Protein AF-A0A7V2N207-F1 (afdb_monomer)

pLDDT: mean 77.5, std 17.95, range [40.34, 98.75]

Secondary structure (DSSP, 8-state):
----SSSSSSSSHHHHHHHHHHHHHHHHHHHHHHHHHHHHHHHHHHHHHHHHHHHHHHHHHHHHHHHHHHHHHH-THHHHHTTS---TTSPPHHHHHHHHHHHHHHHHHH-S-HHHHHHHHHHHHHHHHHHHHS-SSPPPHHHHHHHHHHHHHHHHHHHHHHTT-TTHHHHHHHHHHHHHHHHHHTT-HHHHHHHHHHHHH-GGGTTSSHHHHHHHHHHHHHHTTS---PPPPPPPPP-PPP-TT-------------GGG-PPPPP----PPPPPPPPPP------------------------------------

Foldseek 3Di:
DDPPPDPPDPPDPVVVVVVCVVVCCVVCVVVVVVVVVVVVVVVVVVVVVVVVVVVVVVVVVVLVVVLVCLLVVLPVCVVVVVVPPPDPPDDFNLNSLVVSLVVLCVCLVPPPDLLSSLVSLLVSLVSLQVSCVRDPDHDDLVSLLVSLVVSLVSLVVSLVSLPPPPCNLVSNLSSLLSNLVSCVSVVVLVSSLVSLVVSLPPPVCPPPCSNVVSVVVNVVSVVVVDDDDDPDDPDDPDPPDPDPPDPDPPPPPDPPPPPVPPPDDPDPDPPDDDPDDDDDDDDDDDDDDDDDDDDDDDDDDDDDDDDDDDDDDDDDD

Nearest PDB structures (foldseek):
  7w5m-assembly1_A  TM=7.085E-01  e=4.821E-02  Arabidopsis thaliana
  3fwv-assembly2_B  TM=4.857E-01  e=1.233E-02  Homo sapiens
  3sz7-assembly1_A  T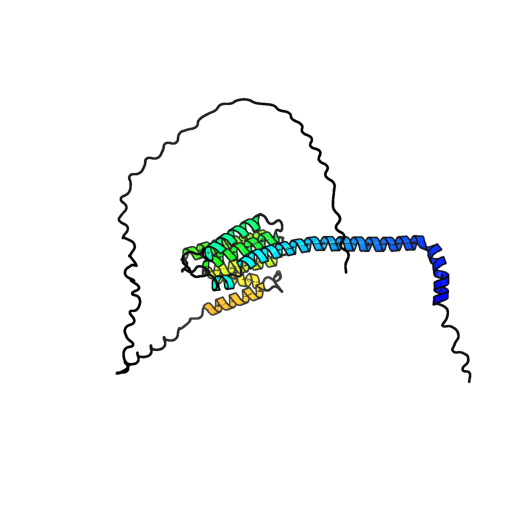M=3.959E-01  e=2.149E-02  Aspergillus fumigatus Af293
  7ue2-assembly1_A  TM=4.998E-01  e=1.259E-01  synthetic construct

Radius of gyration: 39.15 Å; Cα contacts (8 Å, |Δi|>4): 187; chains: 1; bounding box: 102×103×110 Å

Structure (mmCIF, N/CA/C/O backbone):
data_AF-A0A7V2N207-F1
#
_entry.id   AF-A0A7V2N207-F1
#
loop_
_atom_site.group_PDB
_atom_site.id
_atom_site.type_symbol
_atom_site.label_atom_id
_atom_site.label_alt_id
_atom_site.label_comp_id
_atom_site.label_asym_id
_atom_site.label_entity_id
_atom_site.label_seq_id
_atom_site.pdbx_PDB_ins_code
_atom_site.Cartn_x
_atom_site.Cartn_y
_atom_site.Cartn_z
_atom_site.occupancy
_atom_site.B_iso_or_equiv
_atom_site.auth_seq_id
_atom_site.auth_comp_id
_atom_site.auth_asym_id
_atom_site.auth_atom_id
_atom_site.pdbx_PDB_model_num
ATOM 1 N N . MET A 1 1 ? 69.248 -54.952 -20.345 1.00 47.97 1 MET A N 1
ATOM 2 C CA . MET A 1 1 ? 67.831 -54.534 -20.406 1.00 47.97 1 MET A CA 1
ATOM 3 C C . MET A 1 1 ? 67.818 -53.021 -20.388 1.00 47.97 1 MET A C 1
ATOM 5 O O . MET A 1 1 ? 68.035 -52.417 -19.341 1.00 47.97 1 MET A O 1
ATOM 9 N N . ASP A 1 2 ? 67.714 -52.468 -21.590 1.00 48.94 2 ASP A N 1
ATOM 10 C CA . ASP A 1 2 ? 68.079 -51.104 -21.964 1.00 48.94 2 ASP A CA 1
ATOM 11 C C . ASP A 1 2 ? 67.246 -50.020 -21.276 1.00 48.94 2 ASP A C 1
ATOM 13 O O . ASP A 1 2 ? 66.016 -50.068 -21.234 1.00 48.94 2 ASP A O 1
ATOM 17 N N . ARG A 1 3 ? 67.952 -49.012 -20.754 1.00 54.22 3 ARG A N 1
ATOM 18 C CA . ARG A 1 3 ? 67.409 -47.769 -20.180 1.00 54.22 3 ARG A CA 1
ATOM 19 C C . ARG A 1 3 ? 67.603 -46.562 -21.110 1.00 54.22 3 ARG A C 1
ATOM 21 O O . ARG A 1 3 ? 67.409 -45.433 -20.681 1.00 54.22 3 ARG A O 1
ATOM 28 N N . GLU A 1 4 ? 67.951 -46.789 -22.375 1.00 55.03 4 GLU A N 1
ATOM 29 C CA . GLU A 1 4 ? 68.399 -45.731 -23.297 1.00 55.03 4 GLU A CA 1
ATOM 30 C C . GLU A 1 4 ? 67.319 -45.200 -24.260 1.00 55.03 4 GLU A C 1
ATOM 32 O O . GLU A 1 4 ? 67.614 -44.349 -25.081 1.00 55.03 4 GLU A O 1
ATOM 37 N N . HIS A 1 5 ? 66.052 -45.625 -24.152 1.00 54.12 5 HIS A N 1
ATOM 38 C CA . HIS A 1 5 ? 64.993 -45.265 -25.124 1.00 54.12 5 HIS A CA 1
ATOM 39 C C . HIS A 1 5 ? 63.835 -44.406 -24.557 1.00 54.12 5 HIS A C 1
ATOM 41 O O . HIS A 1 5 ? 62.719 -44.466 -25.067 1.00 54.12 5 HIS A O 1
ATOM 47 N N . ARG A 1 6 ? 64.027 -43.627 -23.478 1.00 58.12 6 ARG A N 1
ATOM 48 C CA . ARG A 1 6 ? 62.925 -42.855 -22.835 1.00 58.12 6 ARG A CA 1
ATOM 49 C C . ARG A 1 6 ? 63.022 -41.326 -22.909 1.00 58.12 6 ARG A C 1
ATOM 51 O O . ARG A 1 6 ? 62.217 -40.657 -22.264 1.00 58.12 6 ARG A O 1
ATOM 58 N N . HIS A 1 7 ? 63.952 -40.764 -23.682 1.00 53.84 7 HIS A N 1
ATOM 59 C CA . HIS A 1 7 ? 64.154 -39.307 -23.724 1.00 53.84 7 HIS A CA 1
ATOM 60 C C . HIS A 1 7 ? 63.984 -38.642 -25.090 1.00 53.84 7 HIS A C 1
ATOM 62 O O . HIS A 1 7 ? 64.132 -37.427 -25.177 1.00 53.84 7 HIS A O 1
ATOM 68 N N . GLU A 1 8 ? 63.580 -39.373 -26.126 1.00 58.06 8 GLU A N 1
ATOM 69 C CA . GLU A 1 8 ? 63.262 -38.756 -27.411 1.00 58.06 8 GLU A CA 1
ATOM 70 C C . GLU A 1 8 ? 61.745 -38.549 -27.557 1.00 58.06 8 GLU A C 1
ATOM 72 O O . GLU A 1 8 ? 60.947 -39.451 -27.305 1.00 58.06 8 GLU A O 1
ATOM 77 N N . LEU A 1 9 ? 61.378 -37.343 -28.009 1.00 58.91 9 LEU A N 1
ATOM 78 C CA . LEU A 1 9 ? 60.094 -36.978 -28.631 1.00 58.91 9 LEU A CA 1
ATOM 79 C C . LEU A 1 9 ? 58.936 -36.485 -27.732 1.00 58.91 9 LEU A C 1
ATOM 81 O O . LEU A 1 9 ? 57.773 -36.770 -27.999 1.00 58.91 9 LEU A O 1
ATOM 85 N N . LYS A 1 10 ? 59.207 -35.641 -26.725 1.00 54.47 10 LYS A N 1
ATOM 86 C CA . LYS A 1 10 ? 58.211 -34.631 -26.266 1.00 54.47 10 LYS A CA 1
ATOM 87 C C . LYS A 1 10 ? 58.629 -33.180 -26.484 1.00 54.47 10 LYS A C 1
ATOM 89 O O . LYS A 1 10 ? 57.848 -32.263 -26.252 1.00 54.47 10 LYS A O 1
ATOM 94 N N . THR A 1 11 ? 59.835 -32.959 -26.982 1.00 57.09 11 THR A N 1
ATOM 95 C CA . THR A 1 11 ? 60.245 -31.684 -27.555 1.00 57.09 11 THR A CA 1
ATOM 96 C C . THR A 1 11 ? 60.040 -31.788 -29.057 1.00 57.09 11 THR A C 1
ATOM 98 O O . THR A 1 11 ? 60.873 -32.384 -29.728 1.00 57.09 11 THR A O 1
ATOM 101 N N . ASN A 1 12 ? 58.902 -31.307 -29.562 1.00 63.62 12 ASN A N 1
ATOM 102 C CA . ASN A 1 12 ? 58.909 -30.135 -30.446 1.00 63.62 12 ASN A CA 1
ATOM 103 C C . ASN A 1 12 ? 57.532 -29.773 -31.036 1.00 63.62 12 ASN A C 1
ATOM 105 O O . ASN A 1 12 ? 57.485 -28.888 -31.868 1.00 63.62 12 ASN A O 1
ATOM 109 N N . GLU A 1 13 ? 56.400 -30.372 -30.645 1.00 74.19 13 GLU A N 1
ATOM 110 C CA . GLU A 1 13 ? 55.128 -29.974 -31.290 1.00 74.19 13 GLU A CA 1
ATOM 111 C C . GLU A 1 13 ? 54.732 -28.517 -30.999 1.00 74.19 13 GLU A C 1
ATOM 113 O O . GLU A 1 13 ? 54.172 -27.850 -31.859 1.00 74.19 13 GLU A O 1
ATOM 118 N N . LEU A 1 14 ? 55.086 -27.972 -29.828 1.00 77.38 14 LEU A N 1
ATOM 119 C CA . LEU A 1 14 ? 54.821 -26.563 -29.520 1.00 77.38 14 LEU A CA 1
ATOM 120 C C . LEU A 1 14 ? 55.754 -25.611 -30.282 1.00 77.38 14 LEU A C 1
ATOM 122 O O . LEU A 1 14 ? 55.301 -24.563 -30.728 1.00 77.38 14 LEU A O 1
ATOM 126 N N . ALA A 1 15 ? 57.044 -25.935 -30.418 1.00 79.50 15 ALA A N 1
ATOM 127 C CA . ALA A 1 15 ? 57.975 -25.052 -31.121 1.00 79.50 15 ALA A CA 1
ATOM 128 C C . ALA A 1 15 ? 57.868 -25.202 -32.647 1.00 79.50 15 ALA A C 1
ATOM 130 O O . ALA A 1 15 ? 58.031 -24.205 -33.345 1.00 79.50 15 ALA A O 1
ATOM 131 N N . ASP A 1 16 ? 57.468 -26.373 -33.150 1.00 80.19 16 ASP A N 1
ATOM 132 C CA . ASP A 1 16 ? 57.040 -26.552 -34.538 1.00 80.19 16 ASP A CA 1
ATOM 133 C C . ASP A 1 16 ? 55.727 -25.797 -34.805 1.00 80.19 16 ASP A C 1
ATOM 135 O O . ASP A 1 16 ? 55.614 -25.076 -35.793 1.00 80.19 16 ASP A O 1
ATOM 139 N N . TRP A 1 17 ? 54.770 -25.818 -33.868 1.00 82.69 17 TRP A N 1
ATOM 140 C CA . TRP A 1 17 ? 53.571 -24.980 -33.965 1.00 82.69 17 TRP A CA 1
ATOM 141 C C . TRP A 1 17 ? 53.916 -23.482 -33.979 1.00 82.69 17 TRP A C 1
ATOM 143 O O . TRP A 1 17 ? 53.473 -22.771 -34.876 1.00 82.69 17 TRP A O 1
ATOM 153 N N . ILE A 1 18 ? 54.765 -23.000 -33.062 1.00 84.44 18 ILE A N 1
ATOM 154 C CA . ILE A 1 18 ? 55.199 -21.589 -33.011 1.00 84.44 18 ILE A CA 1
ATOM 155 C C . ILE A 1 18 ? 55.946 -21.177 -34.289 1.00 84.44 18 ILE A C 1
ATOM 157 O O . ILE A 1 18 ? 55.768 -20.049 -34.748 1.00 84.44 18 ILE A O 1
ATOM 161 N N . ALA A 1 19 ? 56.743 -22.071 -34.884 1.00 87.00 19 ALA A N 1
ATOM 162 C CA . ALA A 1 19 ? 57.454 -21.794 -36.132 1.00 87.00 19 ALA A CA 1
ATOM 163 C C . ALA A 1 19 ? 56.502 -21.586 -37.325 1.00 87.00 19 ALA A C 1
ATOM 165 O O . ALA A 1 19 ? 56.798 -20.770 -38.195 1.00 87.00 19 ALA A O 1
ATOM 166 N N . HIS A 1 20 ? 55.339 -22.248 -37.331 1.00 85.31 20 HIS A N 1
ATOM 167 C CA . HIS A 1 20 ? 54.333 -22.138 -38.397 1.00 85.31 20 HIS A CA 1
ATOM 168 C C . HIS A 1 20 ? 53.248 -21.071 -38.139 1.00 85.31 20 HIS A C 1
ATOM 170 O O . HIS A 1 20 ? 52.510 -20.703 -39.055 1.00 85.31 20 HIS A O 1
ATOM 176 N N . VAL A 1 21 ? 53.152 -20.522 -36.921 1.00 83.88 21 VAL A N 1
ATOM 177 C CA . VAL A 1 21 ? 52.243 -19.407 -36.583 1.00 83.88 21 VAL A CA 1
ATOM 178 C C . VAL A 1 21 ? 52.400 -18.180 -37.503 1.00 83.88 21 VAL A C 1
ATOM 180 O O . VAL A 1 21 ? 51.370 -17.660 -37.941 1.00 83.88 21 VAL A O 1
ATOM 183 N N . PRO A 1 22 ? 53.611 -17.678 -37.832 1.00 85.31 22 PRO A N 1
ATOM 184 C CA . PRO A 1 22 ? 53.744 -16.512 -38.707 1.00 85.31 22 PRO A CA 1
ATOM 185 C C . PRO A 1 22 ? 53.260 -16.773 -40.140 1.00 85.31 22 PRO A C 1
ATOM 187 O O . PRO A 1 22 ? 52.598 -15.902 -40.706 1.00 85.31 22 PRO A O 1
ATOM 190 N N . ASP A 1 23 ? 53.499 -17.961 -40.699 1.00 86.44 23 ASP A N 1
ATOM 191 C CA . ASP A 1 23 ? 52.993 -18.328 -42.032 1.00 86.44 23 ASP A CA 1
ATOM 192 C C . ASP A 1 23 ? 51.467 -18.468 -42.031 1.00 86.44 23 ASP A C 1
ATOM 194 O O . ASP A 1 23 ? 50.781 -17.955 -42.921 1.00 86.44 23 ASP A O 1
ATOM 198 N N . PHE A 1 24 ? 50.905 -19.056 -40.971 1.00 80.44 24 PHE A N 1
ATOM 199 C CA . PHE A 1 24 ? 49.458 -19.131 -40.780 1.00 80.44 24 PHE A CA 1
ATOM 200 C C . PHE A 1 24 ? 48.816 -17.735 -40.671 1.00 80.44 24 PHE A C 1
ATOM 202 O O . PHE A 1 24 ? 47.772 -17.472 -41.276 1.00 80.44 24 PHE A O 1
ATOM 209 N N . LEU A 1 25 ? 49.457 -16.807 -39.952 1.00 81.56 25 LEU A N 1
ATOM 210 C CA . LEU A 1 25 ? 49.024 -15.410 -39.847 1.00 81.56 25 LEU A CA 1
ATOM 211 C C . LEU A 1 25 ? 49.152 -14.652 -41.174 1.00 81.56 25 LEU A C 1
ATOM 213 O O . LEU A 1 25 ? 48.311 -13.802 -41.454 1.00 81.56 25 LEU A O 1
ATOM 217 N N . GLN A 1 26 ? 50.140 -14.948 -42.019 1.00 85.25 26 GLN A N 1
ATOM 218 C CA . GLN A 1 26 ? 50.237 -14.328 -43.346 1.00 85.25 26 GLN A CA 1
ATOM 219 C C . GLN A 1 26 ? 49.142 -14.832 -44.294 1.00 85.25 26 GLN A C 1
ATOM 221 O O . GLN A 1 26 ? 48.545 -14.037 -45.026 1.00 85.25 26 GLN A O 1
ATOM 226 N N . GLN A 1 27 ? 48.832 -16.130 -44.248 1.00 86.06 27 GLN A N 1
ATOM 227 C CA . GLN A 1 27 ? 47.867 -16.749 -45.157 1.00 86.06 27 GLN A CA 1
ATOM 228 C C . GLN A 1 27 ? 46.409 -16.478 -44.754 1.00 86.06 27 GLN A C 1
ATOM 230 O O . GLN A 1 27 ? 45.557 -16.238 -45.612 1.00 86.06 27 GLN A O 1
ATOM 235 N N . HIS A 1 28 ? 46.122 -16.447 -43.450 1.00 84.94 28 HIS A N 1
ATOM 236 C CA . HIS A 1 28 ? 44.768 -16.263 -42.920 1.00 84.94 28 HIS A CA 1
ATOM 237 C C . HIS A 1 28 ? 44.557 -14.938 -42.186 1.00 84.94 28 HIS A C 1
ATOM 239 O O . HIS A 1 28 ? 43.441 -14.668 -41.745 1.00 84.94 28 HIS A O 1
ATOM 245 N N . GLY A 1 29 ? 45.568 -14.071 -42.094 1.00 77.50 29 GLY A N 1
ATOM 246 C CA . GLY A 1 29 ? 45.521 -12.847 -41.287 1.00 77.50 29 GLY A CA 1
ATOM 247 C C . GLY A 1 29 ? 44.361 -11.917 -41.618 1.00 77.50 29 GLY A C 1
ATOM 248 O O . GLY A 1 29 ? 43.771 -11.344 -40.711 1.00 77.50 29 GLY A O 1
ATOM 249 N N . LYS A 1 30 ? 43.955 -11.819 -42.890 1.00 83.38 30 LYS A N 1
ATOM 250 C CA . LYS A 1 30 ? 42.784 -11.013 -43.290 1.00 83.38 30 LYS A CA 1
ATOM 251 C C . LYS A 1 30 ? 41.463 -11.602 -42.781 1.00 83.38 30 LYS A C 1
ATOM 253 O O . LYS A 1 30 ? 40.598 -10.857 -42.330 1.00 83.38 30 LYS A O 1
ATOM 258 N N . VAL A 1 31 ? 41.317 -12.928 -42.820 1.00 83.38 31 VAL A N 1
ATOM 259 C CA . VAL A 1 31 ? 40.127 -13.636 -42.315 1.00 83.38 31 VAL A CA 1
ATOM 260 C C . VAL A 1 31 ? 40.103 -13.608 -40.787 1.00 83.38 31 VAL A C 1
ATOM 262 O O . VAL A 1 31 ? 39.061 -13.341 -40.193 1.00 83.38 31 VAL A O 1
ATOM 265 N N . LEU A 1 32 ? 41.262 -13.801 -40.151 1.00 81.25 32 LEU A N 1
ATOM 266 C CA . LEU A 1 32 ? 41.419 -13.743 -38.700 1.00 81.25 32 LEU A CA 1
ATOM 267 C C . LEU A 1 32 ? 41.130 -12.331 -38.166 1.00 81.25 32 LEU A C 1
ATOM 269 O O . LEU A 1 32 ? 40.365 -12.183 -37.217 1.00 81.25 32 LEU A O 1
ATOM 273 N N . ALA A 1 33 ? 41.667 -11.292 -38.814 1.00 81.75 33 ALA A N 1
ATOM 274 C CA . ALA A 1 33 ? 41.405 -9.897 -38.462 1.00 81.75 33 ALA A CA 1
ATOM 275 C C . ALA A 1 33 ? 39.916 -9.544 -38.602 1.00 81.75 33 ALA A C 1
ATOM 277 O O . ALA A 1 33 ? 39.352 -8.919 -37.705 1.00 81.75 33 ALA A O 1
ATOM 278 N N . GLY A 1 34 ? 39.258 -9.997 -39.677 1.00 86.94 34 GLY A N 1
ATOM 279 C CA . GLY A 1 34 ? 37.814 -9.824 -39.855 1.00 86.94 34 GLY A CA 1
ATOM 280 C C . GLY A 1 34 ? 36.990 -10.533 -38.774 1.00 86.94 34 GLY A C 1
ATOM 281 O O . GLY A 1 34 ? 36.070 -9.939 -38.213 1.00 86.94 34 GLY A O 1
ATOM 282 N N . GLY A 1 35 ? 37.351 -11.774 -38.430 1.00 85.69 35 GLY A N 1
ATOM 283 C CA . GLY A 1 35 ? 36.688 -12.545 -37.375 1.00 85.69 35 GLY A CA 1
ATOM 284 C C . GLY A 1 35 ? 36.829 -11.906 -35.992 1.00 85.69 35 GLY A C 1
ATOM 285 O O . GLY A 1 35 ? 35.837 -11.747 -35.282 1.00 85.69 35 GLY A O 1
ATOM 286 N N . VAL A 1 36 ? 38.037 -11.464 -35.632 1.00 88.06 36 VAL A N 1
ATOM 287 C CA . VAL A 1 36 ? 38.294 -10.759 -34.364 1.00 88.06 36 VAL A CA 1
ATOM 288 C C . VAL A 1 36 ? 37.502 -9.452 -34.296 1.00 88.06 36 VAL A C 1
ATOM 290 O O . VAL A 1 36 ? 36.881 -9.168 -33.273 1.00 88.06 36 VAL A O 1
ATOM 293 N N . PHE A 1 37 ? 37.451 -8.686 -35.389 1.00 92.81 37 PHE A N 1
ATOM 294 C CA . PHE A 1 37 ? 36.682 -7.441 -35.434 1.00 92.81 37 PHE A CA 1
ATOM 295 C C . PHE A 1 37 ? 35.179 -7.679 -35.228 1.00 92.81 37 PHE A C 1
ATOM 297 O O . PHE A 1 37 ? 34.529 -6.936 -34.493 1.00 92.81 37 PHE A O 1
ATOM 304 N N . LEU A 1 38 ? 34.628 -8.745 -35.815 1.00 89.25 38 LEU A N 1
ATOM 305 C CA . LEU A 1 38 ? 33.213 -9.096 -35.677 1.00 89.25 38 LEU A CA 1
ATOM 306 C C . LEU A 1 38 ? 32.859 -9.521 -34.242 1.00 89.25 38 LEU A C 1
ATOM 308 O O . LEU A 1 38 ? 31.812 -9.128 -33.727 1.00 89.25 38 LEU A O 1
ATOM 312 N N . VAL A 1 39 ? 33.755 -10.246 -33.565 1.00 89.75 39 VAL A N 1
ATOM 313 C CA . VAL A 1 39 ? 33.598 -10.587 -32.141 1.00 89.75 39 VAL A CA 1
ATOM 314 C C . VAL A 1 39 ? 33.639 -9.329 -31.270 1.00 89.75 39 VAL A C 1
ATOM 316 O O . VAL A 1 39 ? 32.770 -9.157 -30.417 1.00 89.75 39 VAL A O 1
ATOM 319 N N . ILE A 1 40 ? 34.589 -8.418 -31.506 1.00 91.38 40 ILE A N 1
ATOM 320 C CA . ILE A 1 40 ? 34.676 -7.150 -30.762 1.00 91.38 40 ILE A CA 1
ATOM 321 C C . ILE A 1 40 ? 33.409 -6.314 -30.971 1.00 91.38 40 ILE A C 1
ATOM 323 O O . ILE A 1 40 ? 32.852 -5.802 -30.001 1.00 91.38 40 ILE A O 1
ATOM 327 N N . ALA A 1 41 ? 32.910 -6.219 -32.206 1.00 91.62 41 ALA A N 1
ATOM 328 C CA . ALA A 1 41 ? 31.670 -5.511 -32.508 1.00 91.62 41 ALA A CA 1
ATOM 329 C C . ALA A 1 41 ? 30.462 -6.138 -31.792 1.00 91.62 41 ALA A C 1
ATOM 331 O O . ALA A 1 41 ? 29.665 -5.415 -31.195 1.00 91.62 41 ALA A O 1
ATOM 332 N N . ALA A 1 42 ? 30.347 -7.470 -31.778 1.00 88.81 42 ALA A N 1
ATOM 333 C CA . ALA A 1 42 ? 29.277 -8.168 -31.065 1.00 88.81 42 ALA A CA 1
ATOM 334 C C . ALA A 1 42 ? 29.334 -7.918 -29.548 1.00 88.81 42 ALA A C 1
ATOM 336 O O . ALA A 1 42 ? 28.307 -7.634 -28.929 1.00 88.81 42 ALA A O 1
ATOM 337 N N . VAL A 1 43 ? 30.531 -7.953 -28.952 1.00 90.88 43 VAL A N 1
ATOM 338 C CA . VAL A 1 43 ? 30.731 -7.634 -27.530 1.00 90.88 43 VAL A CA 1
ATOM 339 C C . VAL A 1 43 ? 30.396 -6.171 -27.245 1.00 90.88 43 VAL A C 1
ATOM 341 O O . VAL A 1 43 ? 29.709 -5.895 -26.266 1.00 90.88 43 VAL A O 1
ATOM 344 N N . ALA A 1 44 ? 30.813 -5.237 -28.102 1.00 91.56 44 ALA A N 1
ATOM 345 C CA . ALA A 1 44 ? 30.506 -3.816 -27.953 1.00 91.56 44 ALA A CA 1
ATOM 346 C C . ALA A 1 44 ? 28.996 -3.541 -28.038 1.00 91.56 44 ALA A C 1
ATOM 348 O O . ALA A 1 44 ? 28.470 -2.780 -27.227 1.00 91.56 44 ALA A O 1
ATOM 349 N N . VAL A 1 45 ? 28.281 -4.200 -28.958 1.00 92.31 45 VAL A N 1
ATOM 350 C CA . VAL A 1 45 ? 26.814 -4.125 -29.057 1.00 92.31 45 VAL A CA 1
ATOM 351 C C . VAL A 1 45 ? 26.160 -4.694 -27.800 1.00 92.31 45 VAL A C 1
ATOM 353 O O . VAL A 1 45 ? 25.310 -4.030 -27.210 1.00 92.31 45 VAL A O 1
ATOM 356 N N . LEU A 1 46 ? 26.583 -5.876 -27.342 1.00 85.81 46 LEU A N 1
ATOM 357 C CA . LEU A 1 46 ? 26.064 -6.498 -26.121 1.00 85.81 46 LEU A CA 1
ATOM 358 C C . LEU A 1 46 ? 26.312 -5.614 -24.885 1.00 85.81 46 LEU A C 1
ATOM 360 O O . LEU A 1 46 ? 25.434 -5.464 -24.034 1.00 85.81 46 LEU A O 1
ATOM 364 N N . PHE A 1 47 ? 27.486 -4.985 -24.804 1.00 87.44 47 PHE A N 1
ATOM 365 C CA . PHE A 1 47 ? 27.866 -4.081 -23.721 1.00 87.44 47 PHE A CA 1
ATOM 366 C C . PHE A 1 47 ? 27.075 -2.769 -23.763 1.00 87.44 47 PHE A C 1
ATOM 368 O O . PHE A 1 47 ? 26.552 -2.341 -22.737 1.00 87.44 47 PHE A O 1
ATOM 375 N N . ALA A 1 48 ? 26.896 -2.169 -24.943 1.00 84.44 48 ALA A N 1
ATOM 376 C CA . ALA A 1 48 ? 26.055 -0.988 -25.127 1.00 84.44 48 ALA A CA 1
ATOM 377 C C . ALA A 1 48 ? 24.581 -1.276 -24.789 1.00 84.44 48 ALA A C 1
ATOM 379 O O . ALA A 1 48 ? 23.904 -0.434 -24.196 1.00 84.44 48 ALA A O 1
ATOM 380 N N . TRP A 1 49 ? 24.089 -2.475 -25.114 1.00 79.88 49 TRP A N 1
ATOM 381 C CA . TRP A 1 49 ? 22.740 -2.913 -24.751 1.00 79.88 49 TRP A CA 1
ATOM 382 C C . TRP A 1 49 ? 22.600 -3.102 -23.237 1.00 79.88 49 TRP A C 1
ATOM 384 O O . TRP A 1 49 ? 21.628 -2.638 -22.639 1.00 79.88 49 TRP A O 1
ATOM 394 N N . ARG A 1 50 ? 23.621 -3.678 -22.590 1.00 76.06 50 ARG A N 1
ATOM 395 C CA . ARG A 1 50 ? 23.682 -3.820 -21.131 1.00 76.06 50 ARG A CA 1
ATOM 396 C C . ARG A 1 50 ? 23.733 -2.465 -20.414 1.00 76.06 50 ARG A C 1
ATOM 398 O O . ARG A 1 50 ? 23.019 -2.285 -19.432 1.00 76.06 50 ARG A O 1
ATOM 405 N N . LEU A 1 51 ? 24.521 -1.512 -20.913 1.00 76.62 51 LEU A N 1
ATOM 406 C CA . LEU A 1 51 ? 24.611 -0.155 -20.360 1.00 76.62 51 LEU A CA 1
ATOM 407 C C . LEU A 1 51 ? 23.290 0.614 -20.506 1.00 76.62 51 LEU A C 1
ATOM 409 O O . LEU A 1 51 ? 22.846 1.243 -19.549 1.00 76.62 51 LEU A O 1
ATOM 413 N N . LYS A 1 52 ? 22.611 0.504 -21.657 1.00 71.62 52 LYS A N 1
ATOM 414 C CA . LYS A 1 52 ? 21.273 1.096 -21.851 1.00 71.62 52 LYS A CA 1
ATOM 415 C C . LYS A 1 52 ? 20.209 0.476 -20.937 1.00 71.62 52 LYS A C 1
ATOM 417 O O . LYS A 1 52 ? 19.314 1.180 -20.481 1.00 71.62 52 LYS A O 1
ATOM 422 N N . GLY A 1 53 ? 20.311 -0.819 -20.631 1.00 58.16 53 GLY A N 1
ATOM 423 C CA . GLY A 1 53 ? 19.436 -1.472 -19.651 1.00 58.16 53 GLY A CA 1
ATOM 424 C C . GLY A 1 53 ? 19.667 -0.990 -18.212 1.00 58.16 53 GLY A C 1
ATOM 425 O O . GLY A 1 53 ? 18.720 -0.907 -17.430 1.00 58.16 53 GLY A O 1
ATOM 426 N N . GLN A 1 54 ? 20.905 -0.623 -17.862 1.00 59.91 54 GLN A N 1
ATOM 427 C CA . GLN A 1 54 ? 21.249 -0.152 -16.517 1.00 59.91 54 GLN A CA 1
ATOM 428 C C . GLN A 1 54 ? 20.722 1.253 -16.214 1.00 59.91 54 GLN A C 1
ATOM 430 O O . GLN A 1 54 ? 20.297 1.489 -15.087 1.00 59.91 54 GLN A O 1
ATOM 435 N N . THR A 1 55 ? 20.690 2.168 -17.186 1.00 64.62 55 THR A N 1
ATOM 436 C CA . THR A 1 55 ? 20.174 3.529 -16.950 1.00 64.62 55 THR A CA 1
ATOM 437 C C . THR A 1 55 ? 18.666 3.530 -16.704 1.00 64.62 55 THR A C 1
ATOM 439 O O . THR A 1 55 ? 18.204 4.188 -15.778 1.00 64.62 55 THR A O 1
ATOM 442 N N . ALA A 1 56 ? 17.906 2.715 -17.443 1.00 57.16 56 ALA A N 1
ATOM 443 C CA . ALA A 1 56 ? 16.465 2.561 -17.224 1.00 57.16 56 ALA A CA 1
ATOM 444 C C . ALA A 1 56 ? 16.144 1.904 -15.868 1.00 57.16 56 ALA A C 1
ATOM 446 O O . ALA A 1 56 ? 15.163 2.255 -15.215 1.00 57.16 56 ALA A O 1
ATOM 447 N N . PHE A 1 57 ? 16.979 0.962 -15.416 1.00 59.69 57 PHE A N 1
ATOM 448 C CA . PHE A 1 57 ? 16.839 0.371 -14.086 1.00 59.69 57 PHE A CA 1
ATOM 449 C C . PHE A 1 57 ? 17.217 1.359 -12.976 1.00 59.69 57 PHE A C 1
ATOM 451 O O . PHE A 1 57 ? 16.522 1.423 -11.968 1.00 59.69 57 PHE A O 1
ATOM 458 N N . ALA A 1 58 ? 18.275 2.156 -13.162 1.00 64.31 58 ALA A N 1
ATOM 459 C CA . ALA A 1 58 ? 18.701 3.169 -12.198 1.00 64.31 58 ALA A CA 1
ATOM 460 C C . ALA A 1 58 ? 17.648 4.272 -12.018 1.00 64.31 58 ALA A C 1
ATOM 462 O O . ALA A 1 58 ? 17.396 4.687 -10.892 1.00 64.31 58 ALA A O 1
ATOM 463 N N . GLU A 1 59 ? 16.987 4.698 -13.096 1.00 64.12 59 GLU A N 1
ATOM 464 C CA . GLU A 1 59 ? 15.908 5.690 -13.046 1.00 64.12 59 GLU A CA 1
ATOM 465 C C . GLU A 1 59 ? 14.662 5.141 -12.334 1.00 64.12 59 GLU A C 1
ATOM 467 O O . GLU A 1 59 ? 14.127 5.786 -11.433 1.00 64.12 59 GLU A O 1
ATOM 472 N N . LYS A 1 60 ? 14.260 3.898 -12.637 1.00 61.28 60 LYS A N 1
ATOM 473 C CA . LYS A 1 60 ? 13.163 3.213 -11.930 1.00 61.28 60 LYS A CA 1
ATOM 474 C C . LYS A 1 60 ? 13.482 2.959 -10.460 1.00 61.28 60 LYS A C 1
ATOM 476 O O . LYS A 1 60 ? 12.621 3.146 -9.605 1.00 61.28 60 LYS A O 1
ATOM 481 N N . ALA A 1 61 ? 14.719 2.574 -10.154 1.00 62.22 61 ALA A N 1
ATOM 482 C CA . ALA A 1 61 ? 15.190 2.406 -8.787 1.00 62.22 61 ALA A CA 1
ATOM 483 C C . ALA A 1 61 ? 15.223 3.747 -8.047 1.00 62.22 61 ALA A C 1
ATOM 485 O O . ALA A 1 61 ? 14.785 3.798 -6.904 1.00 62.22 61 ALA A O 1
ATOM 486 N N . ALA A 1 62 ? 15.667 4.835 -8.680 1.00 67.69 62 ALA A N 1
ATOM 487 C CA . ALA A 1 62 ? 15.683 6.168 -8.084 1.00 67.69 62 ALA A CA 1
ATOM 488 C C . ALA A 1 62 ? 14.267 6.701 -7.839 1.00 67.69 62 ALA A C 1
ATOM 490 O O . ALA A 1 62 ? 13.997 7.205 -6.755 1.00 67.69 62 ALA A O 1
ATOM 491 N N . ALA A 1 63 ? 13.344 6.536 -8.787 1.00 62.53 63 ALA A N 1
ATOM 492 C CA . ALA A 1 63 ? 11.958 6.972 -8.637 1.00 62.53 63 ALA A CA 1
ATOM 493 C C . ALA A 1 63 ? 11.186 6.105 -7.623 1.00 62.53 63 ALA A C 1
ATOM 495 O O . ALA A 1 63 ? 10.471 6.632 -6.769 1.00 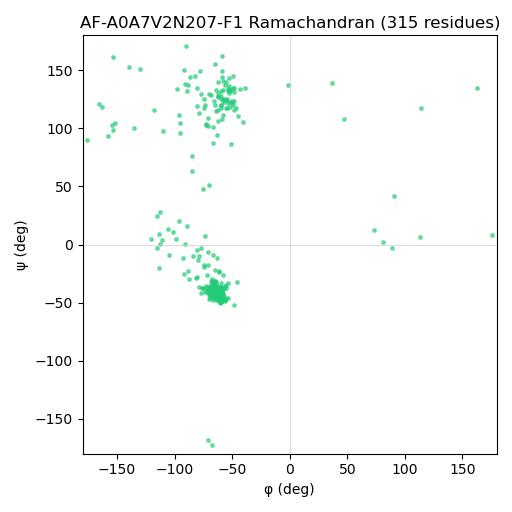62.53 63 ALA A O 1
ATOM 496 N N . GLY A 1 64 ? 11.410 4.787 -7.633 1.00 64.75 64 GLY A N 1
ATOM 497 C CA . GLY A 1 64 ? 10.919 3.875 -6.601 1.00 64.75 64 GLY A CA 1
ATOM 498 C C . GLY A 1 64 ? 11.478 4.223 -5.222 1.00 64.75 64 GLY A C 1
ATOM 499 O O . GLY A 1 64 ? 10.721 4.274 -4.260 1.00 64.75 64 GLY A O 1
ATOM 500 N N . THR A 1 65 ? 12.770 4.556 -5.134 1.00 66.75 65 THR A N 1
ATOM 501 C CA . THR A 1 65 ? 13.419 5.026 -3.901 1.00 66.75 65 THR A CA 1
ATOM 502 C C . THR A 1 65 ? 12.898 6.393 -3.483 1.00 66.75 65 THR A C 1
ATOM 504 O O . THR A 1 65 ? 12.718 6.597 -2.299 1.00 66.75 65 THR A O 1
ATOM 507 N N . ALA A 1 66 ? 12.590 7.311 -4.398 1.00 64.75 66 ALA A N 1
ATOM 508 C CA . ALA A 1 66 ? 12.014 8.614 -4.074 1.00 64.75 66 ALA A CA 1
ATOM 509 C C . ALA A 1 66 ? 10.582 8.484 -3.543 1.00 64.75 66 ALA A C 1
ATOM 511 O O . ALA A 1 66 ? 10.219 9.200 -2.616 1.00 64.75 66 ALA A O 1
ATOM 512 N N . ILE A 1 67 ? 9.783 7.545 -4.064 1.00 63.34 67 ILE A N 1
ATOM 513 C CA . ILE A 1 67 ? 8.465 7.227 -3.498 1.00 63.34 67 ILE A CA 1
ATOM 514 C C . ILE A 1 67 ? 8.627 6.532 -2.154 1.00 63.34 67 ILE A C 1
ATOM 516 O O . ILE A 1 67 ? 7.994 6.951 -1.194 1.00 63.34 67 ILE A O 1
ATOM 520 N N . LEU A 1 68 ? 9.498 5.526 -2.049 1.00 63.12 68 LEU A N 1
ATOM 521 C CA . LEU A 1 68 ? 9.791 4.864 -0.779 1.00 63.12 68 LEU A CA 1
ATOM 522 C C . LEU A 1 68 ? 10.343 5.839 0.247 1.00 63.12 68 LEU A C 1
ATOM 524 O O . LEU A 1 68 ? 9.960 5.718 1.389 1.00 63.12 68 LEU A O 1
ATOM 528 N N . GLN A 1 69 ? 11.165 6.813 -0.136 1.00 66.62 69 GLN A N 1
ATOM 529 C CA . GLN A 1 69 ? 11.692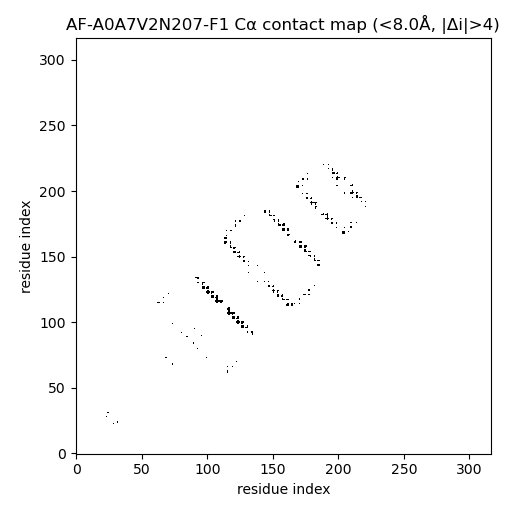 7.860 0.732 1.00 66.62 69 GLN A CA 1
ATOM 530 C C . GLN A 1 69 ? 10.652 8.929 1.026 1.00 66.62 69 GLN A C 1
ATOM 532 O O . GLN A 1 69 ? 10.623 9.393 2.148 1.00 66.62 69 GLN A O 1
ATOM 537 N N . ALA A 1 70 ? 9.784 9.325 0.096 1.00 61.72 70 ALA A N 1
ATOM 538 C CA . ALA A 1 70 ? 8.675 10.227 0.407 1.00 61.72 70 ALA A CA 1
ATOM 539 C C . ALA A 1 70 ? 7.749 9.562 1.430 1.00 61.72 70 ALA A C 1
ATOM 541 O O . ALA A 1 70 ? 7.448 10.133 2.471 1.00 61.72 70 ALA A O 1
ATOM 542 N N . VAL A 1 71 ? 7.424 8.298 1.179 1.00 56.88 71 VAL A N 1
ATOM 543 C CA . VAL A 1 71 ? 6.619 7.458 2.051 1.00 56.88 71 VAL A CA 1
ATOM 544 C C . VAL A 1 71 ? 7.348 7.155 3.366 1.00 56.88 71 VAL A C 1
ATOM 546 O O . VAL A 1 71 ? 6.712 7.244 4.396 1.00 56.88 71 VAL A O 1
ATOM 549 N N . GLN A 1 72 ? 8.649 6.843 3.389 1.00 61.22 72 GLN A N 1
ATOM 550 C CA . GLN A 1 72 ? 9.447 6.506 4.590 1.00 61.22 72 GLN A CA 1
ATOM 551 C C . GLN A 1 72 ? 9.924 7.724 5.375 1.00 61.22 72 GLN A C 1
ATOM 553 O O . GLN A 1 72 ? 10.114 7.602 6.578 1.00 61.22 72 GLN A O 1
ATOM 558 N N . ALA A 1 73 ? 10.138 8.874 4.739 1.00 60.34 73 ALA A N 1
ATOM 559 C CA . ALA A 1 73 ? 10.423 10.139 5.418 1.00 60.34 73 ALA A CA 1
ATOM 560 C C . ALA A 1 73 ? 9.167 10.675 6.111 1.00 60.34 73 ALA A C 1
ATOM 562 O O . ALA A 1 73 ? 9.276 11.366 7.131 1.00 60.34 73 ALA A O 1
ATOM 563 N N . GLU A 1 74 ? 7.994 10.304 5.594 1.00 51.28 74 GLU A N 1
ATOM 564 C CA . GLU A 1 74 ? 6.703 10.520 6.238 1.00 51.28 74 GLU A CA 1
ATOM 565 C C . GLU A 1 74 ? 6.330 9.363 7.185 1.00 51.28 74 GLU A C 1
ATOM 567 O O . GLU A 1 74 ? 5.749 9.637 8.221 1.00 51.28 74 GLU A O 1
ATOM 572 N N . MET A 1 75 ? 6.762 8.114 6.947 1.00 48.94 75 MET A N 1
ATOM 573 C CA . MET A 1 75 ? 6.490 6.919 7.771 1.00 48.94 75 MET A CA 1
ATOM 574 C C . MET A 1 75 ? 7.466 6.575 8.921 1.00 48.94 75 MET A C 1
ATOM 576 O O . MET A 1 75 ? 7.284 5.498 9.495 1.00 48.94 75 MET A O 1
ATOM 580 N N . PRO A 1 76 ? 8.383 7.413 9.456 1.00 49.66 76 PRO A N 1
ATOM 581 C CA . PRO A 1 76 ? 8.756 7.220 10.850 1.00 49.66 76 PRO A CA 1
ATOM 582 C C . PRO A 1 76 ? 7.588 7.761 11.690 1.00 49.66 76 PRO A C 1
ATOM 584 O O . PRO A 1 76 ? 7.805 8.579 12.570 1.00 49.66 76 PRO A O 1
ATOM 587 N N . LEU A 1 77 ? 6.344 7.388 11.364 1.00 51.09 77 LEU A N 1
ATOM 588 C CA . LEU A 1 77 ? 5.138 7.830 12.038 1.00 51.09 77 LEU A CA 1
ATOM 589 C C . LEU A 1 77 ? 5.196 7.272 13.456 1.00 51.09 77 LEU A C 1
ATOM 591 O O . LEU A 1 77 ? 5.091 8.039 14.389 1.00 51.09 77 LEU A O 1
ATOM 595 N N . ASP A 1 78 ? 5.544 6.002 13.651 1.00 44.41 78 ASP A N 1
ATOM 596 C CA . ASP A 1 78 ? 5.617 5.431 15.002 1.00 44.41 78 ASP A CA 1
ATOM 597 C C . ASP A 1 78 ? 6.762 6.030 15.841 1.00 44.41 78 ASP A C 1
ATOM 599 O O . ASP A 1 78 ? 6.574 6.345 17.014 1.00 44.41 78 ASP A O 1
ATOM 603 N N . ALA A 1 79 ? 7.933 6.279 15.240 1.00 50.94 79 ALA A N 1
ATOM 604 C CA . ALA A 1 79 ? 9.069 6.889 15.938 1.00 50.94 79 ALA A CA 1
ATOM 605 C C . ALA A 1 79 ? 8.886 8.400 16.174 1.00 50.94 79 ALA A C 1
ATOM 607 O O . ALA A 1 79 ? 9.261 8.902 17.232 1.00 50.94 79 ALA A O 1
ATOM 608 N N . LYS A 1 80 ? 8.291 9.130 15.216 1.00 52.97 80 LYS A N 1
ATOM 609 C CA . LYS A 1 80 ? 7.989 10.558 15.360 1.00 52.97 80 LYS A CA 1
ATOM 610 C C . LYS A 1 80 ? 6.766 10.789 16.239 1.00 52.97 80 LYS A C 1
ATOM 612 O O . LYS A 1 80 ? 6.875 11.649 17.093 1.00 52.97 80 LYS A O 1
ATOM 617 N N . LEU A 1 81 ? 5.674 10.025 16.133 1.00 50.34 81 LEU A N 1
ATOM 618 C CA . LEU A 1 81 ? 4.516 10.114 17.044 1.00 50.34 81 LEU A CA 1
ATOM 619 C C . LEU A 1 81 ? 4.882 9.764 18.480 1.00 50.34 81 LEU A C 1
ATOM 621 O O . LEU A 1 81 ? 4.424 10.455 19.381 1.00 50.34 81 LEU A O 1
ATOM 625 N N . ALA A 1 82 ? 5.738 8.764 18.708 1.00 54.81 82 ALA A N 1
ATOM 626 C CA . ALA A 1 82 ? 6.242 8.487 20.054 1.00 54.81 82 ALA A CA 1
ATOM 627 C C . ALA A 1 82 ? 7.107 9.634 20.616 1.00 54.81 82 ALA A C 1
ATOM 629 O O . ALA A 1 82 ? 7.266 9.745 21.829 1.00 54.81 82 ALA A O 1
ATOM 630 N N . SER A 1 83 ? 7.667 10.482 19.745 1.00 57.06 83 SER A N 1
ATOM 631 C CA . SER A 1 83 ? 8.524 11.620 20.111 1.00 57.06 83 SER A CA 1
ATOM 632 C C . SER A 1 83 ? 7.855 12.994 19.990 1.00 57.06 83 SER A C 1
ATOM 634 O O . SER A 1 83 ? 8.455 13.992 20.388 1.00 57.06 83 SER A O 1
ATOM 636 N N . LEU A 1 84 ? 6.652 13.072 19.413 1.00 56.00 84 LEU A N 1
ATOM 637 C CA . LEU A 1 84 ? 5.948 14.327 19.184 1.00 56.00 84 LEU A CA 1
ATOM 638 C C . LEU A 1 84 ? 5.429 14.806 20.543 1.00 56.00 84 LEU A C 1
ATOM 640 O O . LEU A 1 84 ? 4.666 14.084 21.189 1.00 56.00 84 LEU A O 1
ATOM 644 N N . PRO A 1 85 ? 5.838 15.999 21.008 1.00 54.28 85 PRO A N 1
ATOM 645 C CA . PRO A 1 85 ? 5.265 16.579 22.207 1.00 54.28 85 PRO A CA 1
ATOM 646 C C . PRO A 1 85 ? 3.753 16.705 22.004 1.00 54.28 85 PRO A C 1
ATOM 648 O O . PRO A 1 85 ? 3.312 17.368 21.068 1.00 54.28 85 PRO A O 1
ATOM 651 N N . THR A 1 86 ? 2.956 16.105 22.887 1.00 59.59 86 THR A N 1
ATOM 652 C CA . THR A 1 86 ? 1.496 16.280 22.988 1.00 59.59 86 THR A CA 1
ATOM 653 C C . THR A 1 86 ? 1.153 17.680 23.517 1.00 59.59 86 THR A C 1
ATOM 655 O O . THR A 1 86 ? 0.446 17.852 24.507 1.00 59.59 86 THR A O 1
ATOM 658 N N . GLY A 1 87 ? 1.724 18.711 22.896 1.00 59.03 87 GLY A N 1
ATOM 659 C CA . GLY A 1 87 ? 1.406 20.105 23.160 1.00 59.03 87 GLY A CA 1
ATOM 660 C C . GLY A 1 87 ? 0.211 20.545 22.308 1.00 59.03 87 GLY A C 1
ATOM 661 O O . GLY A 1 87 ? 0.116 20.126 21.155 1.00 59.03 87 GLY A O 1
ATOM 662 N N . PRO A 1 88 ? -0.676 21.407 22.830 1.00 55.78 88 PRO A N 1
ATOM 663 C CA . PRO A 1 88 ? -1.870 21.882 22.120 1.00 55.78 88 PRO A CA 1
ATOM 664 C C . PRO A 1 88 ? -1.583 22.694 20.841 1.00 55.78 88 PRO A C 1
ATOM 666 O O . PRO A 1 88 ? -2.502 22.91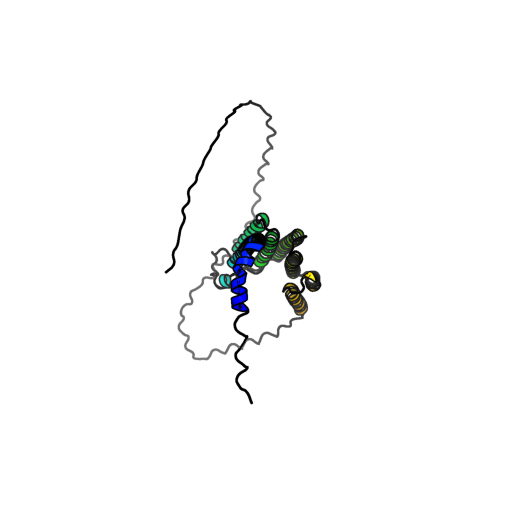0 20.058 1.00 55.78 88 PRO A O 1
ATOM 669 N N . ASP A 1 89 ? -0.329 23.104 20.608 1.00 54.22 89 ASP A N 1
ATOM 670 C CA . ASP A 1 89 ? 0.051 24.059 19.554 1.00 54.22 89 ASP A CA 1
ATOM 671 C C . ASP A 1 89 ? 0.867 23.457 18.390 1.00 54.22 89 ASP A C 1
ATOM 673 O O . ASP A 1 89 ? 1.318 24.199 17.514 1.00 54.22 89 ASP A O 1
ATOM 677 N N . GLN A 1 90 ? 1.106 22.140 18.348 1.00 57.16 90 GLN A N 1
ATOM 678 C CA . GLN A 1 90 ? 1.764 21.527 17.185 1.00 57.16 90 GLN A CA 1
ATOM 679 C C . GLN A 1 90 ? 0.734 21.065 16.150 1.00 57.16 90 GLN A C 1
ATOM 681 O O . GLN A 1 90 ? -0.273 20.475 16.544 1.00 57.16 90 GLN A O 1
ATOM 686 N N . PRO A 1 91 ? 0.979 21.286 14.837 1.00 57.03 91 PRO A N 1
ATOM 687 C CA . PRO A 1 91 ? 0.168 20.670 13.795 1.00 57.03 91 PRO A CA 1
ATOM 688 C C . PRO A 1 91 ? 0.184 19.168 14.053 1.00 57.03 91 PRO A C 1
ATOM 690 O O . PRO A 1 91 ? 1.249 18.544 14.096 1.00 57.03 91 PRO A O 1
ATOM 693 N N . GLY A 1 92 ? -0.992 18.619 14.324 1.00 69.56 92 GLY A N 1
ATOM 694 C CA . GLY A 1 92 ? -1.142 17.226 14.671 1.00 69.56 92 GLY A CA 1
ATOM 695 C C . GLY A 1 92 ? -0.614 16.325 13.560 1.00 69.56 92 GLY A C 1
ATOM 696 O O . GLY A 1 92 ? -0.454 16.693 12.392 1.00 69.56 92 GLY A O 1
ATOM 697 N N . SER A 1 93 ? -0.373 15.074 13.928 1.00 75.06 93 SER A N 1
ATOM 698 C CA . SER A 1 93 ? -0.142 13.968 12.995 1.00 75.06 93 SER A CA 1
ATOM 699 C C . SER A 1 93 ? -1.153 13.951 11.837 1.00 75.06 93 SER A C 1
ATOM 701 O O . SER A 1 93 ? -0.798 13.578 10.721 1.00 75.06 93 SER A O 1
ATOM 703 N N . ALA A 1 94 ? -2.393 14.395 12.067 1.00 82.94 94 ALA A N 1
ATOM 704 C CA . ALA A 1 94 ? -3.436 14.472 11.051 1.00 82.94 94 ALA A CA 1
ATOM 705 C C . ALA A 1 94 ? -3.140 15.507 9.951 1.00 82.94 94 ALA A C 1
ATOM 707 O O . ALA A 1 94 ? -3.290 15.185 8.774 1.00 82.94 94 ALA A O 1
ATOM 708 N N . GLU A 1 95 ? -2.701 16.718 10.295 1.00 84.19 95 GLU A N 1
ATOM 709 C CA . GLU A 1 95 ? -2.366 17.778 9.338 1.00 84.19 95 GLU A CA 1
ATOM 710 C C . GLU A 1 95 ? -1.165 17.378 8.469 1.00 84.19 95 GLU A C 1
ATOM 712 O O . GLU A 1 95 ? -1.181 17.565 7.250 1.00 84.19 95 GLU A O 1
ATOM 717 N N . ALA A 1 96 ? -0.149 16.757 9.076 1.00 83.00 96 ALA A N 1
ATOM 718 C CA . ALA A 1 96 ? 1.002 16.230 8.344 1.00 83.00 96 ALA A CA 1
ATOM 719 C C . ALA A 1 96 ? 0.586 15.135 7.343 1.00 83.00 96 ALA A C 1
ATOM 721 O O . ALA A 1 96 ? 1.003 15.162 6.184 1.00 83.00 96 ALA A O 1
ATOM 722 N N . LEU A 1 97 ? -0.289 14.212 7.758 1.00 85.50 97 LEU A N 1
ATOM 723 C CA . LEU A 1 97 ? -0.841 13.178 6.878 1.00 85.50 97 LEU A CA 1
ATOM 724 C C . LEU A 1 97 ? -1.738 13.765 5.771 1.00 85.50 97 LEU A C 1
ATOM 726 O O . LEU A 1 97 ? -1.757 13.254 4.653 1.00 85.50 97 LEU A O 1
ATOM 730 N N . GLN A 1 98 ? -2.460 14.856 6.031 1.00 90.94 98 GLN A N 1
ATOM 731 C CA . GLN A 1 98 ? -3.220 15.551 4.987 1.00 90.94 98 GLN A CA 1
ATOM 732 C C . GLN A 1 98 ? -2.296 16.167 3.929 1.00 90.94 98 GLN A C 1
ATOM 734 O O . GLN A 1 98 ? -2.541 15.999 2.731 1.00 90.94 98 GLN A O 1
ATOM 739 N N . ALA A 1 99 ? -1.214 16.827 4.353 1.00 87.00 99 ALA A N 1
ATOM 740 C CA . ALA A 1 99 ? -0.213 17.379 3.440 1.00 87.00 99 ALA A CA 1
ATOM 741 C C . ALA A 1 99 ? 0.467 16.275 2.605 1.00 87.00 99 ALA A C 1
ATOM 743 O O . ALA A 1 99 ? 0.607 16.412 1.387 1.00 87.00 99 ALA A O 1
ATOM 744 N N . ALA A 1 100 ? 0.806 15.152 3.243 1.00 84.25 100 ALA A N 1
ATOM 745 C CA . ALA A 1 100 ? 1.315 13.946 2.592 1.00 84.25 100 ALA A CA 1
ATOM 746 C C . ALA A 1 100 ? 0.361 13.419 1.508 1.00 84.25 100 ALA A C 1
ATOM 748 O O . ALA A 1 100 ? 0.764 13.180 0.366 1.00 84.25 100 ALA A O 1
ATOM 749 N N . ALA A 1 101 ? -0.931 13.291 1.830 1.00 90.81 101 ALA A N 1
ATOM 750 C CA . ALA A 1 101 ? -1.940 12.826 0.881 1.00 90.81 101 ALA A CA 1
ATOM 751 C C . ALA A 1 101 ? -2.046 13.745 -0.351 1.00 90.81 101 ALA A C 1
ATOM 753 O O . ALA A 1 101 ? -2.124 13.248 -1.475 1.00 90.81 101 ALA A O 1
ATOM 754 N N . ALA A 1 102 ? -1.994 15.068 -0.166 1.00 93.19 102 ALA A N 1
ATOM 755 C CA . ALA A 1 102 ? -2.025 16.031 -1.273 1.00 93.19 102 ALA A CA 1
ATOM 756 C C . ALA A 1 102 ? -0.768 15.949 -2.164 1.00 93.19 102 ALA A C 1
ATOM 758 O O . ALA A 1 102 ? -0.839 16.057 -3.394 1.00 93.19 102 ALA A O 1
ATOM 759 N N . LYS A 1 103 ? 0.401 15.703 -1.564 1.00 88.38 103 LYS A N 1
ATOM 760 C CA . LYS A 1 103 ? 1.651 15.501 -2.307 1.00 88.38 103 LYS A CA 1
ATOM 761 C C . LYS A 1 103 ? 1.635 14.201 -3.117 1.00 88.38 103 LYS A C 1
ATOM 763 O O . LYS A 1 103 ? 2.076 14.193 -4.269 1.00 88.38 103 LYS A O 1
ATOM 768 N N . LEU A 1 104 ? 1.110 13.116 -2.546 1.00 89.81 104 LEU A N 1
ATOM 769 C CA . LEU A 1 104 ? 0.937 11.837 -3.243 1.00 89.81 104 LEU A CA 1
ATOM 770 C C . LEU A 1 104 ? -0.046 11.955 -4.413 1.00 89.81 104 LEU A C 1
ATOM 772 O O . LEU A 1 104 ? 0.211 11.387 -5.471 1.00 89.81 104 LEU A O 1
ATOM 776 N N . GLU A 1 105 ? -1.099 12.763 -4.272 1.00 95.19 105 GLU A N 1
ATOM 777 C CA . GLU A 1 105 ? -2.006 13.085 -5.379 1.00 95.19 105 GLU A CA 1
ATOM 778 C C . GLU A 1 105 ? -1.280 13.777 -6.533 1.00 95.19 105 GLU A C 1
ATOM 780 O O . GLU A 1 105 ? -1.362 13.340 -7.681 1.00 95.19 105 GLU A O 1
ATOM 785 N N . THR A 1 106 ? -0.514 14.826 -6.219 1.00 93.06 106 THR A N 1
ATOM 786 C CA . THR A 1 106 ? 0.280 15.560 -7.215 1.00 93.06 106 THR A CA 1
ATOM 787 C C . THR A 1 106 ? 1.276 14.626 -7.902 1.00 93.06 106 THR A C 1
ATOM 789 O O . THR A 1 106 ? 1.437 14.658 -9.122 1.00 93.06 106 THR A O 1
ATOM 792 N N . THR A 1 107 ? 1.911 13.738 -7.135 1.00 88.94 107 THR A N 1
ATOM 793 C CA . THR A 1 107 ? 2.842 12.730 -7.659 1.00 88.94 107 THR A CA 1
ATOM 794 C C . THR A 1 107 ? 2.132 11.774 -8.616 1.00 88.94 107 THR A C 1
ATOM 796 O O . THR A 1 107 ? 2.609 11.568 -9.727 1.00 88.94 107 THR A O 1
ATOM 799 N N . ALA A 1 108 ? 0.957 11.257 -8.243 1.00 94.50 108 ALA A N 1
ATOM 800 C CA . ALA A 1 108 ? 0.162 10.364 -9.086 1.00 94.50 108 ALA A CA 1
ATOM 801 C C . ALA A 1 108 ? -0.290 10.998 -10.415 1.00 94.50 108 ALA A C 1
ATOM 803 O O . ALA A 1 108 ? -0.623 10.283 -11.361 1.00 94.50 108 ALA A O 1
ATOM 804 N N . GLN A 1 109 ? -0.342 12.330 -10.485 1.00 96.38 109 GLN A N 1
ATOM 805 C CA . GLN A 1 109 ? -0.717 13.077 -11.688 1.00 96.38 109 GLN A CA 1
ATOM 806 C C . GLN A 1 109 ? 0.479 13.457 -12.570 1.00 96.38 109 GLN A C 1
ATOM 808 O O . GLN A 1 109 ? 0.299 13.670 -13.765 1.00 96.38 109 GLN A O 1
ATOM 813 N N . THR A 1 110 ? 1.678 13.571 -11.995 1.00 94.00 110 THR A N 1
ATOM 814 C CA . THR A 1 110 ? 2.845 14.170 -12.669 1.00 94.00 110 THR A CA 1
ATOM 815 C C . THR A 1 110 ? 3.967 13.180 -12.959 1.00 94.00 110 THR A C 1
ATOM 817 O O . THR A 1 110 ? 4.800 13.453 -13.823 1.00 94.00 110 THR A O 1
ATOM 820 N N . VAL A 1 111 ? 4.013 12.036 -12.267 1.00 90.88 111 VAL A N 1
ATOM 821 C CA . VAL A 1 111 ? 5.075 11.045 -12.466 1.00 90.88 111 VAL A CA 1
ATOM 822 C C . VAL A 1 111 ? 4.950 10.380 -13.851 1.00 90.88 111 VAL A C 1
ATOM 824 O O . VAL A 1 111 ? 3.874 9.886 -14.188 1.00 90.88 111 VAL A O 1
ATOM 827 N N . PRO A 1 112 ? 6.027 10.338 -14.665 1.00 91.44 112 PRO A N 1
ATOM 828 C CA . PRO A 1 112 ? 5.967 9.746 -16.006 1.00 91.44 112 PRO A CA 1
ATOM 829 C C . PRO A 1 112 ? 5.745 8.228 -16.020 1.00 91.44 112 PRO A C 1
ATOM 831 O O . PRO A 1 112 ? 5.184 7.696 -16.974 1.00 91.44 112 PRO A O 1
ATOM 834 N N . ASP A 1 113 ? 6.213 7.519 -14.988 1.00 90.69 113 ASP A N 1
ATOM 835 C CA . ASP A 1 113 ? 6.068 6.066 -14.894 1.00 90.69 113 ASP A CA 1
ATOM 836 C C . ASP A 1 113 ? 4.658 5.691 -14.387 1.00 90.69 113 ASP A C 1
ATOM 838 O O . ASP A 1 113 ? 4.287 6.056 -13.266 1.00 90.69 113 ASP A O 1
ATOM 842 N N . PRO A 1 114 ? 3.858 4.948 -15.175 1.00 95.69 114 PRO A N 1
ATOM 843 C CA . PRO A 1 114 ? 2.469 4.657 -14.828 1.00 95.69 114 PRO A CA 1
ATOM 844 C C . PRO A 1 114 ? 2.333 3.723 -13.618 1.00 95.69 114 PRO A C 1
ATOM 846 O O . PRO A 1 114 ? 1.390 3.870 -12.839 1.00 95.69 114 PRO A O 1
ATOM 849 N N . SER A 1 115 ? 3.278 2.804 -13.402 1.00 93.62 115 SER A N 1
ATOM 850 C CA . SER A 1 115 ? 3.270 1.926 -12.226 1.00 93.62 115 SER A CA 1
ATOM 851 C C . SER A 1 115 ? 3.501 2.731 -10.947 1.00 93.62 115 SER A C 1
ATOM 853 O O . SER A 1 115 ? 2.850 2.485 -9.930 1.00 93.62 115 SER A O 1
ATOM 855 N N . LEU A 1 116 ? 4.380 3.735 -11.002 1.00 89.62 116 LEU A N 1
ATOM 856 C CA . LEU A 1 116 ? 4.600 4.665 -9.894 1.00 89.62 116 LEU A CA 1
ATOM 857 C C . LEU A 1 116 ? 3.401 5.590 -9.657 1.00 89.62 116 LEU A C 1
ATOM 859 O O . LEU A 1 116 ? 3.080 5.867 -8.501 1.00 89.62 116 LEU A O 1
ATOM 863 N N . ALA A 1 117 ? 2.697 6.011 -10.712 1.00 95.19 117 ALA A N 1
ATOM 864 C CA . ALA A 1 117 ? 1.461 6.783 -10.576 1.00 95.19 117 ALA A CA 1
ATOM 865 C C . ALA A 1 117 ? 0.374 5.991 -9.828 1.00 95.19 117 ALA A C 1
ATOM 867 O O . ALA A 1 117 ? -0.281 6.522 -8.928 1.00 95.19 117 ALA A O 1
ATOM 868 N N . VAL A 1 118 ? 0.215 4.703 -10.154 1.00 96.50 118 VAL A N 1
ATOM 869 C CA . VAL A 1 118 ? -0.710 3.797 -9.453 1.00 96.50 118 VAL A CA 1
ATOM 870 C C . VAL A 1 118 ? -0.281 3.583 -8.003 1.00 96.50 118 VAL A C 1
ATOM 872 O O . VAL A 1 118 ? -1.109 3.678 -7.096 1.00 96.50 118 VAL A O 1
ATOM 875 N N . LEU A 1 119 ? 1.009 3.345 -7.752 1.00 94.06 119 LEU A N 1
ATOM 876 C CA . LEU A 1 119 ? 1.516 3.180 -6.390 1.00 94.06 119 LEU A CA 1
ATOM 877 C C . LEU A 1 119 ? 1.293 4.442 -5.539 1.00 94.06 119 LEU A C 1
ATOM 879 O O . LEU A 1 119 ? 0.932 4.330 -4.367 1.00 94.06 119 LEU A O 1
ATOM 883 N N . ALA A 1 120 ? 1.449 5.633 -6.122 1.00 92.31 120 ALA A N 1
ATOM 884 C CA . ALA A 1 120 ? 1.156 6.895 -5.449 1.00 92.31 120 ALA A CA 1
ATOM 885 C C . ALA A 1 120 ? -0.334 7.023 -5.074 1.00 92.31 120 ALA A C 1
ATOM 887 O O . ALA A 1 120 ? -0.624 7.456 -3.960 1.00 92.31 120 ALA A O 1
ATOM 888 N N . LEU A 1 121 ? -1.270 6.568 -5.922 1.00 96.94 121 LEU A N 1
ATOM 889 C CA . LEU A 1 121 ? -2.703 6.502 -5.577 1.00 96.94 121 LEU A CA 1
ATOM 890 C C . LEU A 1 121 ? -2.979 5.537 -4.417 1.00 96.94 121 LEU A C 1
ATOM 892 O O . LEU A 1 121 ? -3.706 5.887 -3.487 1.00 96.94 121 LEU A O 1
ATOM 896 N N . ILE A 1 122 ? -2.374 4.344 -4.442 1.00 96.31 122 ILE A N 1
ATOM 897 C CA . ILE A 1 122 ? -2.495 3.358 -3.353 1.00 96.31 122 ILE A CA 1
ATOM 898 C C . ILE A 1 122 ? -1.994 3.970 -2.043 1.00 96.31 122 ILE A C 1
ATOM 900 O O . ILE A 1 122 ? -2.656 3.868 -1.011 1.00 96.31 122 ILE A O 1
ATOM 904 N N . LYS A 1 123 ? -0.851 4.662 -2.081 1.00 94.31 123 LYS A N 1
ATOM 905 C CA . LYS A 1 123 ? -0.291 5.320 -0.897 1.00 94.31 123 LYS A CA 1
ATOM 906 C C . LYS A 1 123 ? -1.125 6.506 -0.439 1.00 94.31 123 LYS A C 1
ATOM 908 O O . LYS A 1 123 ? -1.294 6.678 0.761 1.00 94.31 123 LYS A O 1
ATOM 913 N N . GLN A 1 124 ? -1.701 7.280 -1.355 1.00 95.19 124 GLN A N 1
ATOM 914 C CA . GLN A 1 124 ? -2.642 8.339 -1.001 1.00 95.19 124 GLN A CA 1
ATOM 915 C C . GLN A 1 124 ? -3.842 7.764 -0.233 1.00 95.19 124 GLN A C 1
ATOM 917 O O . GLN A 1 124 ? -4.238 8.326 0.788 1.00 95.19 124 GLN A O 1
ATOM 922 N N . ALA A 1 125 ? -4.392 6.634 -0.686 1.00 96.81 125 ALA A N 1
ATOM 923 C CA . ALA A 1 125 ? -5.495 5.951 -0.013 1.00 96.81 125 ALA A CA 1
ATOM 924 C C . ALA A 1 125 ? -5.101 5.444 1.385 1.00 96.81 125 ALA A C 1
ATOM 926 O O . ALA A 1 125 ? -5.830 5.688 2.350 1.00 96.81 125 ALA A O 1
ATOM 927 N N . ASP A 1 126 ? -3.927 4.809 1.508 1.00 94.94 126 ASP A N 1
ATOM 928 C CA . ASP A 1 126 ? -3.368 4.376 2.797 1.00 94.94 126 ASP A CA 1
ATOM 929 C C . ASP A 1 126 ? -3.254 5.565 3.772 1.00 94.94 126 ASP A C 1
ATOM 931 O O . ASP A 1 126 ? -3.685 5.471 4.923 1.00 94.94 126 ASP A O 1
ATOM 935 N N . THR A 1 127 ? -2.735 6.704 3.302 1.00 91.38 127 THR A N 1
ATOM 936 C CA . THR A 1 127 ? -2.575 7.930 4.097 1.00 91.38 127 THR A CA 1
ATOM 937 C C . THR A 1 127 ? -3.920 8.510 4.535 1.00 91.38 127 THR A C 1
ATOM 939 O O . THR A 1 127 ? -4.071 8.892 5.695 1.00 91.38 127 THR A O 1
ATOM 942 N N . VAL A 1 128 ? -4.928 8.532 3.654 1.00 95.19 128 VAL A N 1
ATOM 943 C CA . VAL A 1 128 ? -6.285 8.992 4.005 1.00 95.19 128 VAL A CA 1
ATOM 944 C C . VAL A 1 128 ? -6.877 8.157 5.141 1.00 95.19 128 VAL A C 1
ATOM 946 O O . VAL A 1 128 ? -7.479 8.714 6.058 1.00 95.19 128 VAL A O 1
ATOM 949 N N . ARG A 1 129 ? -6.669 6.837 5.125 1.00 95.06 129 ARG A N 1
ATOM 950 C CA . ARG A 1 129 ? -7.119 5.952 6.209 1.00 95.06 129 ARG A CA 1
ATOM 951 C C . ARG A 1 129 ? -6.316 6.148 7.483 1.00 95.06 129 ARG A C 1
ATOM 953 O O . ARG A 1 129 ? -6.892 6.178 8.565 1.00 95.06 129 ARG A O 1
ATOM 960 N N . ALA A 1 130 ? -5.002 6.324 7.367 1.00 90.69 130 ALA A N 1
ATOM 961 C CA . ALA A 1 130 ? -4.131 6.572 8.510 1.00 90.69 130 ALA A CA 1
ATOM 962 C C . ALA A 1 130 ? -4.588 7.799 9.322 1.00 90.69 130 ALA A C 1
ATOM 964 O O . ALA A 1 130 ? -4.562 7.756 10.550 1.00 90.69 130 ALA A O 1
ATOM 965 N N . ILE A 1 131 ? -5.107 8.850 8.673 1.00 89.19 131 ILE A N 1
ATOM 966 C CA . ILE A 1 131 ? -5.648 10.036 9.365 1.00 89.19 131 ILE A CA 1
ATOM 967 C C . ILE A 1 131 ? -6.707 9.662 10.418 1.00 89.19 131 ILE A C 1
ATOM 969 O O . ILE A 1 131 ? -6.768 10.315 11.456 1.00 89.19 131 ILE A O 1
ATOM 973 N N . LEU A 1 132 ? -7.507 8.611 10.199 1.00 89.06 132 LEU A N 1
ATOM 974 C CA . LEU A 1 132 ? -8.504 8.153 11.176 1.00 89.06 132 LEU A CA 1
ATOM 975 C C . LEU A 1 132 ? -7.868 7.603 12.456 1.00 89.06 132 LEU A C 1
ATOM 977 O O . LEU A 1 132 ? -8.384 7.835 13.545 1.00 89.06 132 LEU A O 1
ATOM 981 N N . HIS A 1 133 ? -6.757 6.881 12.318 1.00 85.31 133 HIS A N 1
ATOM 982 C CA . HIS A 1 133 ? -6.117 6.144 13.412 1.00 85.31 133 HIS A CA 1
ATOM 983 C C . HIS A 1 133 ? -5.104 6.988 14.188 1.00 85.31 133 HIS A C 1
AT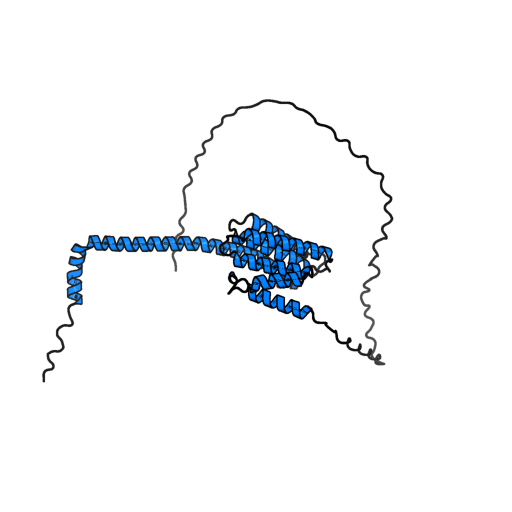OM 985 O O . HIS A 1 133 ? -4.815 6.694 15.343 1.00 85.31 133 HIS A O 1
ATOM 991 N N . TYR A 1 134 ? -4.576 8.046 13.570 1.00 81.94 134 TYR A N 1
ATOM 992 C CA . TYR A 1 134 ? -3.536 8.892 14.161 1.00 81.94 134 TYR A CA 1
ATOM 993 C C . TYR A 1 134 ? -4.054 10.212 14.738 1.00 81.94 134 TYR A C 1
ATOM 995 O O . TYR A 1 134 ? -3.254 11.077 15.092 1.00 81.94 134 TYR A O 1
ATOM 1003 N N . ARG A 1 135 ? -5.371 10.397 14.856 1.00 78.88 135 ARG A N 1
ATOM 1004 C CA . ARG A 1 135 ? -5.950 11.554 15.550 1.00 78.88 135 ARG A CA 1
ATOM 1005 C C . ARG A 1 135 ? -5.934 11.333 17.061 1.00 78.88 135 ARG A C 1
ATOM 1007 O O . ARG A 1 135 ? -6.351 10.291 17.546 1.00 78.88 135 ARG A O 1
ATOM 1014 N N . GLY A 1 136 ? -5.518 12.353 17.812 1.00 76.69 136 GLY A N 1
ATOM 1015 C CA . GLY A 1 136 ? -5.558 12.352 19.282 1.00 76.69 136 GLY A CA 1
ATOM 1016 C C . GLY A 1 136 ? -6.963 12.517 19.880 1.00 76.69 136 GLY A C 1
ATOM 1017 O O . GLY A 1 136 ? -7.095 12.709 21.084 1.00 76.69 136 GLY A O 1
ATOM 1018 N N . VAL A 1 137 ? -8.008 12.485 19.051 1.00 83.19 137 VAL A N 1
ATOM 1019 C CA . VAL A 1 137 ? -9.410 12.666 19.441 1.00 83.19 137 VAL A CA 1
ATOM 1020 C C . VAL A 1 137 ? -10.258 11.543 18.855 1.00 83.19 137 VAL A C 1
ATOM 1022 O O . VAL A 1 137 ? -9.941 11.013 17.789 1.00 83.19 137 VAL A O 1
ATOM 1025 N N . MET A 1 138 ? -11.353 11.191 19.533 1.00 83.06 138 MET A N 1
ATOM 1026 C CA . MET A 1 138 ? -12.324 10.249 18.976 1.00 83.06 138 MET A CA 1
ATOM 1027 C C . MET A 1 138 ? -12.933 10.822 17.695 1.00 83.06 138 MET A C 1
ATOM 1029 O O . MET A 1 138 ? -13.444 11.940 17.685 1.00 83.06 138 MET A O 1
ATOM 1033 N N . VAL A 1 139 ? -12.890 10.035 16.623 1.00 89.88 139 VAL A N 1
ATOM 1034 C CA . VAL A 1 139 ? -13.466 10.392 15.326 1.00 89.88 139 VAL A CA 1
ATOM 1035 C C . VAL A 1 139 ? -14.919 9.922 15.272 1.00 89.88 139 VAL A C 1
ATOM 1037 O O . VAL A 1 139 ? -15.223 8.777 15.614 1.00 89.88 139 VAL A O 1
ATOM 1040 N N . GLY A 1 140 ? -15.827 10.802 14.847 1.00 94.00 140 GLY A N 1
ATOM 1041 C CA . GLY A 1 140 ? -17.239 10.462 14.675 1.00 94.00 140 GLY A CA 1
ATOM 1042 C C . GLY A 1 140 ? -17.460 9.412 13.579 1.00 94.00 140 GLY A C 1
ATOM 1043 O O . GLY A 1 140 ? -16.674 9.288 12.637 1.00 94.00 140 GLY A O 1
ATOM 1044 N N . ARG A 1 141 ? -18.566 8.660 13.663 1.00 94.62 141 ARG A N 1
ATOM 1045 C CA . ARG A 1 141 ? -18.886 7.607 12.683 1.00 94.62 141 ARG A CA 1
ATOM 1046 C C . ARG A 1 141 ? -18.980 8.142 11.251 1.00 94.62 141 ARG A C 1
ATOM 1048 O O . ARG A 1 141 ? -18.502 7.477 10.338 1.00 94.62 141 ARG A O 1
ATOM 1055 N N . ASP A 1 142 ? -19.543 9.333 11.065 1.00 96.50 142 ASP A N 1
ATOM 1056 C CA . ASP A 1 142 ? -19.691 9.950 9.742 1.00 96.50 142 ASP A CA 1
ATOM 1057 C C . ASP A 1 142 ? -18.337 10.268 9.100 1.00 96.50 142 ASP A C 1
ATOM 1059 O O . ASP A 1 142 ? -18.141 10.025 7.911 1.00 96.50 142 ASP A O 1
ATOM 1063 N N . GLU A 1 143 ? -17.367 10.734 9.888 1.00 94.56 143 GLU A N 1
ATOM 1064 C CA . GLU A 1 143 ? -16.007 10.997 9.413 1.00 94.56 143 GLU A CA 1
ATOM 1065 C C . GLU A 1 143 ? -15.277 9.704 9.028 1.00 94.56 143 GLU A C 1
ATOM 1067 O O . GLU A 1 143 ? -14.603 9.667 7.996 1.00 94.56 143 GLU A O 1
ATOM 1072 N N . ILE A 1 144 ? -15.461 8.622 9.799 1.00 95.75 144 ILE A N 1
ATOM 1073 C CA . ILE A 1 144 ? -14.950 7.287 9.440 1.00 95.75 144 ILE A CA 1
ATOM 1074 C C . ILE A 1 144 ? -15.530 6.852 8.092 1.00 95.75 144 ILE A C 1
ATOM 1076 O O . ILE A 1 144 ? -14.785 6.418 7.214 1.00 95.75 144 ILE A O 1
ATOM 1080 N N . VAL A 1 145 ? -16.846 6.997 7.903 1.00 97.50 145 VAL A N 1
ATOM 1081 C CA . VAL A 1 145 ? -17.520 6.626 6.650 1.00 97.50 145 VAL A CA 1
ATOM 1082 C C . VAL A 1 145 ? -16.992 7.450 5.475 1.00 97.50 145 VAL A C 1
ATOM 1084 O O . VAL A 1 145 ? -16.673 6.884 4.429 1.00 97.50 145 VAL A O 1
ATOM 1087 N N . GLN A 1 146 ? -16.850 8.766 5.639 1.00 97.06 146 GLN A N 1
ATOM 1088 C CA . GLN A 1 146 ? -16.331 9.646 4.590 1.00 97.06 146 GLN A CA 1
ATOM 1089 C C . GLN A 1 146 ? -14.892 9.294 4.199 1.00 97.06 146 GLN A C 1
ATOM 1091 O O . GLN A 1 146 ? -14.593 9.163 3.010 1.00 97.06 146 GLN A O 1
ATOM 1096 N N . ALA A 1 147 ? -14.003 9.102 5.175 1.00 95.62 147 ALA A N 1
ATOM 1097 C CA . ALA A 1 147 ? -12.607 8.767 4.908 1.00 95.62 147 ALA A CA 1
ATOM 1098 C C . ALA A 1 147 ? -12.454 7.370 4.283 1.00 95.62 147 ALA A C 1
ATOM 1100 O O . ALA A 1 147 ? -11.706 7.221 3.315 1.00 95.62 147 ALA A O 1
ATOM 1101 N N . ALA A 1 148 ? -13.194 6.369 4.773 1.00 97.31 148 ALA A N 1
ATOM 1102 C CA . ALA A 1 148 ? -13.174 5.018 4.214 1.00 97.31 148 ALA A CA 1
ATOM 1103 C C . ALA A 1 148 ? -13.710 4.985 2.772 1.00 97.31 148 ALA A C 1
ATOM 1105 O O . ALA A 1 148 ? -13.115 4.331 1.915 1.00 97.31 148 ALA A O 1
ATOM 1106 N N . ASN A 1 149 ? -14.779 5.732 2.468 1.00 98.06 149 ASN A N 1
ATOM 1107 C CA . ASN A 1 149 ? -15.293 5.851 1.100 1.00 98.06 149 ASN A CA 1
ATOM 1108 C C . ASN A 1 149 ? -14.287 6.554 0.179 1.00 98.06 149 ASN A C 1
ATOM 1110 O O . ASN A 1 149 ? -13.963 6.023 -0.882 1.00 98.06 149 ASN A O 1
ATOM 1114 N N . LYS A 1 150 ? -13.711 7.683 0.614 1.00 98.00 150 LYS A N 1
ATOM 1115 C CA . LYS A 1 150 ? -12.677 8.402 -0.149 1.00 98.00 150 LYS A CA 1
ATOM 1116 C C . LYS A 1 150 ? -11.458 7.520 -0.442 1.00 98.00 150 LYS A C 1
ATOM 1118 O O . LYS A 1 150 ? -10.926 7.542 -1.551 1.00 98.00 150 LYS A O 1
ATOM 1123 N N . ALA A 1 151 ? -11.007 6.738 0.539 1.00 98.06 151 ALA A N 1
ATOM 1124 C CA . ALA A 1 151 ? -9.918 5.787 0.347 1.00 98.06 151 ALA A CA 1
ATOM 1125 C C . ALA A 1 151 ? -10.310 4.652 -0.612 1.00 98.06 151 ALA A C 1
ATOM 1127 O O . ALA A 1 151 ? -9.533 4.319 -1.504 1.00 98.06 151 ALA A O 1
ATOM 1128 N N . SER A 1 152 ? -11.529 4.110 -0.499 1.00 98.44 152 SER A N 1
ATOM 1129 C CA . SER A 1 152 ? -12.045 3.103 -1.435 1.00 98.44 152 SER A CA 1
ATOM 1130 C C . SER A 1 152 ? -12.055 3.614 -2.880 1.00 98.44 152 SER A C 1
ATOM 1132 O O . SER A 1 152 ? -11.620 2.892 -3.771 1.00 98.44 152 SER A O 1
ATOM 1134 N N . GLU A 1 153 ? -12.488 4.853 -3.121 1.00 98.56 153 GLU A N 1
ATOM 1135 C CA . GLU A 1 153 ? -12.478 5.475 -4.456 1.00 98.56 153 GLU A CA 1
ATOM 1136 C C . GLU A 1 153 ? -11.057 5.651 -5.017 1.00 98.56 153 GLU A C 1
ATOM 1138 O O . GLU A 1 153 ? -10.830 5.554 -6.224 1.00 98.56 153 GLU A O 1
ATOM 1143 N N . LEU A 1 154 ? -10.074 5.931 -4.157 1.00 98.56 154 LEU A N 1
ATOM 1144 C CA . LEU A 1 154 ? -8.665 5.988 -4.554 1.00 98.56 154 LEU A CA 1
ATOM 1145 C C . LEU A 1 154 ? -8.128 4.603 -4.938 1.00 98.56 154 LEU A C 1
ATOM 1147 O O . LEU A 1 154 ? -7.444 4.488 -5.956 1.00 98.56 154 LEU A O 1
ATOM 1151 N N . TYR A 1 155 ? -8.464 3.557 -4.177 1.00 98.75 155 TYR A N 1
ATOM 1152 C CA . TYR A 1 155 ? -8.102 2.185 -4.539 1.00 98.75 155 TYR A CA 1
ATOM 1153 C C . TYR A 1 155 ? -8.784 1.733 -5.835 1.00 98.75 155 TYR A C 1
ATOM 1155 O O . TYR A 1 155 ? -8.138 1.080 -6.648 1.00 98.75 155 TYR A O 1
ATOM 1163 N N . ASP A 1 156 ? -10.039 2.117 -6.074 1.00 98.69 156 ASP A N 1
ATOM 1164 C CA . ASP A 1 156 ? -10.738 1.803 -7.328 1.00 98.69 156 ASP A CA 1
ATOM 1165 C C . ASP A 1 156 ? -10.056 2.462 -8.532 1.00 98.69 156 ASP A C 1
ATOM 1167 O O . ASP A 1 156 ? -9.722 1.777 -9.500 1.00 98.69 156 ASP A O 1
ATOM 1171 N N . ARG A 1 157 ? -9.697 3.748 -8.426 1.00 98.62 157 ARG A N 1
ATOM 1172 C CA . ARG A 1 157 ? -8.885 4.427 -9.451 1.00 98.62 157 ARG A CA 1
ATOM 1173 C C . ARG A 1 157 ? -7.520 3.768 -9.658 1.00 98.62 157 ARG A C 1
ATOM 1175 O O . ARG A 1 157 ? -7.028 3.728 -10.785 1.00 98.62 157 ARG A O 1
ATOM 1182 N N . ALA A 1 158 ? -6.889 3.273 -8.593 1.00 98.44 158 ALA A N 1
ATOM 1183 C CA . ALA A 1 158 ? -5.621 2.556 -8.695 1.00 98.44 158 ALA A CA 1
ATOM 1184 C C . ALA A 1 158 ? -5.776 1.225 -9.449 1.00 98.44 158 ALA A C 1
ATOM 1186 O O . ALA A 1 158 ? -4.950 0.928 -10.308 1.00 98.44 158 ALA A O 1
ATOM 1187 N N . ILE A 1 159 ? -6.842 0.463 -9.179 1.00 98.50 159 ILE A N 1
ATOM 1188 C CA . ILE A 1 159 ? -7.162 -0.786 -9.891 1.00 98.50 159 ILE A CA 1
ATOM 1189 C C . ILE A 1 159 ? -7.396 -0.506 -11.377 1.00 98.50 159 ILE A C 1
ATOM 1191 O O . ILE A 1 159 ? -6.808 -1.177 -12.221 1.00 98.50 159 ILE A O 1
ATOM 1195 N N . GLU A 1 160 ? -8.203 0.505 -11.702 1.00 98.44 160 GLU A N 1
ATOM 1196 C CA . GLU A 1 160 ? -8.487 0.888 -13.091 1.00 98.44 160 GLU A CA 1
ATOM 1197 C C . GLU A 1 160 ? -7.215 1.283 -13.850 1.00 98.44 160 GLU A C 1
ATOM 1199 O O . GLU A 1 160 ? -6.990 0.833 -14.972 1.00 98.44 160 GLU A O 1
ATOM 1204 N N . ARG A 1 161 ? -6.350 2.096 -13.230 1.00 98.31 161 ARG A N 1
ATOM 1205 C CA . ARG A 1 161 ? -5.096 2.547 -13.852 1.00 98.31 161 ARG A CA 1
ATOM 1206 C C . ARG A 1 161 ? -4.008 1.476 -13.911 1.00 98.31 161 ARG A C 1
ATOM 1208 O O . ARG A 1 161 ? -3.058 1.642 -14.670 1.00 98.31 161 ARG A O 1
ATOM 1215 N N . ALA A 1 162 ? -4.118 0.409 -13.121 1.00 98.12 162 ALA A N 1
ATOM 1216 C CA . ALA A 1 162 ? -3.174 -0.704 -13.156 1.00 98.12 162 ALA A CA 1
ATOM 1217 C C . ALA A 1 162 ? -3.352 -1.602 -14.391 1.00 98.12 162 ALA A C 1
ATOM 1219 O O . ALA A 1 162 ? -2.425 -2.338 -14.731 1.00 98.12 162 ALA A O 1
ATOM 1220 N N . ALA A 1 163 ? -4.512 -1.547 -15.054 1.00 98.06 163 ALA A N 1
ATOM 1221 C CA . ALA A 1 163 ? -4.844 -2.414 -16.178 1.00 98.06 163 ALA A CA 1
ATOM 1222 C C . ALA A 1 163 ? -3.817 -2.304 -17.321 1.00 98.06 163 ALA A C 1
ATOM 1224 O O . ALA A 1 163 ? -3.547 -1.219 -17.841 1.00 98.06 163 ALA A O 1
ATOM 1225 N N . GLY A 1 164 ? -3.254 -3.442 -17.731 1.00 96.19 164 GLY A N 1
ATOM 1226 C CA . GLY A 1 164 ? -2.265 -3.539 -18.804 1.00 96.19 164 GLY A CA 1
ATOM 1227 C C . GLY A 1 164 ? -0.830 -3.193 -18.395 1.00 96.19 164 GLY A C 1
ATOM 1228 O O . GLY A 1 164 ? 0.063 -3.230 -19.247 1.00 96.19 164 GLY A O 1
ATOM 1229 N N . LEU A 1 165 ? -0.571 -2.871 -17.122 1.00 95.44 165 LEU A N 1
ATOM 1230 C CA . LEU A 1 165 ? 0.790 -2.637 -16.639 1.00 95.44 165 LEU A CA 1
ATOM 1231 C C . LEU A 1 165 ? 1.542 -3.961 -16.410 1.00 95.44 165 LEU A C 1
ATOM 1233 O O . LEU A 1 165 ? 0.943 -4.954 -16.003 1.00 95.44 165 LEU A O 1
ATOM 1237 N N . PRO A 1 166 ? 2.880 -3.997 -16.581 1.00 93.44 166 PRO A N 1
ATOM 1238 C CA . PRO A 1 166 ? 3.667 -5.218 -16.368 1.00 93.44 166 PRO A CA 1
ATOM 1239 C C . PRO A 1 166 ? 3.538 -5.823 -14.961 1.00 93.44 166 PRO A C 1
ATOM 1241 O O . PRO A 1 166 ? 3.731 -7.021 -14.785 1.00 93.44 166 PRO A O 1
ATOM 1244 N N . ASN A 1 167 ? 3.229 -4.993 -13.964 1.00 92.12 167 ASN A N 1
ATOM 1245 C CA . ASN A 1 167 ? 3.021 -5.362 -12.564 1.00 92.12 167 ASN A CA 1
ATOM 1246 C C . ASN A 1 167 ? 1.558 -5.176 -12.115 1.00 92.12 167 ASN A C 1
ATOM 1248 O O . ASN A 1 167 ? 1.301 -4.934 -10.935 1.00 92.12 167 ASN A O 1
ATOM 1252 N N . GLU A 1 168 ? 0.605 -5.279 -13.050 1.00 95.81 168 GLU A N 1
ATOM 1253 C CA . GLU A 1 168 ? -0.835 -5.134 -12.800 1.00 95.81 168 GLU A CA 1
ATOM 1254 C C . GLU A 1 168 ? -1.304 -5.972 -11.607 1.00 95.81 168 GLU A C 1
ATOM 1256 O O . GLU A 1 168 ? -1.898 -5.426 -10.682 1.00 95.81 168 GLU A O 1
ATOM 1261 N N . ALA A 1 169 ? -0.996 -7.275 -11.594 1.00 94.56 169 ALA A N 1
ATOM 1262 C CA . ALA A 1 169 ? -1.470 -8.188 -10.555 1.00 94.56 169 ALA A CA 1
ATOM 1263 C C . ALA A 1 169 ? -1.082 -7.712 -9.147 1.00 94.56 169 ALA A C 1
ATOM 1265 O O . ALA A 1 169 ? -1.935 -7.623 -8.268 1.00 94.56 169 ALA A O 1
ATOM 1266 N N . GLU A 1 170 ? 0.184 -7.336 -8.946 1.00 93.38 170 GLU A N 1
ATOM 1267 C CA . GLU A 1 170 ? 0.687 -6.851 -7.658 1.00 93.38 170 GLU A CA 1
ATOM 1268 C C . GLU A 1 170 ? 0.012 -5.535 -7.237 1.00 93.38 170 GLU A C 1
ATOM 1270 O O . GLU A 1 170 ? -0.428 -5.402 -6.092 1.00 93.38 170 GLU A O 1
ATOM 1275 N N . LEU A 1 171 ? -0.129 -4.576 -8.161 1.00 96.50 171 LEU A N 1
ATOM 1276 C CA . LEU A 1 171 ? -0.775 -3.283 -7.896 1.00 96.50 171 LEU A CA 1
ATOM 1277 C C . LEU A 1 171 ? -2.265 -3.443 -7.565 1.00 96.50 171 LEU A C 1
ATOM 1279 O O . LEU A 1 171 ? -2.747 -2.875 -6.581 1.00 96.50 171 LEU A O 1
ATOM 1283 N N . VAL A 1 172 ? -2.980 -4.261 -8.340 1.00 98.38 172 VAL A N 1
ATOM 1284 C CA . VAL A 1 172 ? -4.388 -4.599 -8.096 1.00 98.38 172 VAL A CA 1
ATOM 1285 C C . VAL A 1 172 ? -4.536 -5.333 -6.763 1.00 98.38 172 VAL A C 1
ATOM 1287 O O . VAL A 1 172 ? -5.439 -5.010 -5.992 1.00 98.38 172 VAL A O 1
ATOM 1290 N N . GLY A 1 173 ? -3.640 -6.270 -6.444 1.00 97.00 173 GLY A N 1
ATOM 1291 C CA . GLY A 1 173 ? -3.625 -6.983 -5.167 1.00 97.00 173 GLY A CA 1
ATOM 1292 C C . GLY A 1 173 ? -3.457 -6.047 -3.966 1.00 97.00 173 GLY A C 1
ATOM 1293 O O . GLY A 1 173 ? -4.212 -6.147 -2.997 1.00 97.00 173 GLY A O 1
ATOM 1294 N N . MET A 1 174 ? -2.525 -5.090 -4.042 1.00 97.19 174 MET A N 1
ATOM 1295 C CA . MET A 1 174 ? -2.338 -4.066 -3.005 1.00 97.19 174 MET A CA 1
ATOM 1296 C C . MET A 1 174 ? -3.585 -3.191 -2.828 1.00 97.19 174 MET A C 1
ATOM 1298 O O . MET A 1 174 ? -4.031 -2.976 -1.699 1.00 97.19 174 MET A O 1
ATOM 1302 N N . ALA A 1 175 ? -4.174 -2.719 -3.929 1.00 98.38 175 ALA A N 1
ATOM 1303 C CA . ALA A 1 175 ? -5.372 -1.887 -3.886 1.00 98.38 175 ALA A CA 1
ATOM 1304 C C . ALA A 1 175 ? -6.600 -2.653 -3.355 1.00 98.38 175 ALA A C 1
ATOM 1306 O O . ALA A 1 175 ? -7.344 -2.123 -2.527 1.00 98.38 175 ALA A O 1
ATOM 1307 N N . ARG A 1 176 ? -6.784 -3.923 -3.745 1.00 98.69 176 ARG A N 1
ATOM 1308 C CA . ARG A 1 176 ? -7.836 -4.803 -3.200 1.00 98.69 176 ARG A CA 1
ATOM 1309 C C . ARG A 1 176 ? -7.670 -5.012 -1.698 1.00 98.69 176 ARG A C 1
ATOM 1311 O O . ARG A 1 176 ? -8.645 -4.877 -0.964 1.00 98.69 176 ARG A O 1
ATOM 1318 N N . LEU A 1 177 ? -6.449 -5.268 -1.225 1.00 98.25 177 LEU A N 1
ATOM 1319 C CA . LEU A 1 177 ? -6.171 -5.391 0.207 1.00 98.25 177 LEU A CA 1
ATOM 1320 C C . LEU A 1 177 ? -6.563 -4.110 0.968 1.00 98.25 177 LEU A C 1
ATOM 1322 O O . LEU A 1 177 ? -7.195 -4.181 2.022 1.00 98.25 177 LEU A O 1
ATOM 1326 N N . GLY A 1 178 ? -6.226 -2.942 0.418 1.00 97.81 178 GLY A N 1
ATOM 1327 C CA . GLY A 1 178 ? -6.630 -1.644 0.957 1.00 97.81 178 GLY A CA 1
ATOM 1328 C C . GLY A 1 178 ? -8.149 -1.450 0.999 1.00 97.81 178 GLY A C 1
ATOM 1329 O O . GLY A 1 178 ? -8.695 -1.036 2.022 1.00 97.81 178 GLY A O 1
ATOM 1330 N N . LYS A 1 179 ? -8.848 -1.829 -0.075 1.00 98.56 179 LYS A N 1
ATOM 1331 C CA . LYS A 1 179 ? -10.313 -1.760 -0.173 1.00 98.56 179 LYS A CA 1
ATOM 1332 C C . LYS A 1 179 ? -11.019 -2.701 0.809 1.00 98.56 179 LYS A C 1
ATOM 1334 O O . LYS A 1 179 ? -12.051 -2.332 1.369 1.00 98.56 179 LYS A O 1
ATOM 1339 N N . ALA A 1 180 ? -10.465 -3.888 1.052 1.00 98.50 180 ALA A N 1
ATOM 1340 C CA . ALA A 1 180 ? -10.965 -4.798 2.080 1.00 98.50 180 ALA A CA 1
ATOM 1341 C C . ALA A 1 180 ? -10.875 -4.163 3.476 1.00 98.50 180 ALA A C 1
ATOM 1343 O O . ALA A 1 180 ? -11.843 -4.206 4.230 1.00 98.50 180 ALA A O 1
ATOM 1344 N N . LEU A 1 181 ? -9.777 -3.462 3.773 1.00 97.69 181 LEU A N 1
ATOM 1345 C CA . LEU A 1 181 ? -9.639 -2.743 5.038 1.00 97.69 181 LEU A CA 1
ATOM 1346 C C . LEU A 1 181 ? -10.639 -1.574 5.166 1.00 97.69 181 LEU A C 1
ATOM 1348 O O . LEU A 1 181 ? -11.176 -1.361 6.250 1.00 97.69 181 LEU A O 1
ATOM 1352 N N . CYS A 1 182 ? -10.956 -0.853 4.080 1.00 98.19 182 CYS A N 1
ATOM 1353 C CA . CYS A 1 182 ? -12.061 0.121 4.094 1.00 98.19 182 CYS A CA 1
ATOM 1354 C C . CYS A 1 182 ? -13.398 -0.552 4.434 1.00 98.19 182 CYS A C 1
ATOM 1356 O O . CYS A 1 182 ? -14.207 0.002 5.175 1.00 98.19 182 CYS A O 1
ATOM 1358 N N . ALA A 1 183 ? -13.648 -1.752 3.900 1.00 98.38 183 ALA A N 1
ATOM 1359 C CA . ALA A 1 183 ? -14.853 -2.507 4.219 1.00 98.38 183 ALA A CA 1
ATOM 1360 C C . ALA A 1 183 ? -14.890 -2.925 5.703 1.00 98.38 183 ALA A C 1
ATOM 1362 O O . ALA A 1 183 ? -15.953 -2.819 6.315 1.00 98.38 183 ALA A O 1
ATOM 1363 N N . GLU A 1 184 ? -13.755 -3.302 6.308 1.00 97.31 184 GLU A N 1
ATOM 1364 C CA . GLU A 1 184 ? -13.660 -3.529 7.761 1.00 97.31 184 GLU A CA 1
ATOM 1365 C C . GLU A 1 184 ? -14.026 -2.269 8.564 1.00 97.31 184 GLU A C 1
ATOM 1367 O O . GLU A 1 184 ? -14.870 -2.334 9.458 1.00 97.31 184 GLU A O 1
ATOM 1372 N N . GLU A 1 185 ? -13.457 -1.109 8.212 1.00 96.06 185 GLU A N 1
ATOM 1373 C CA . GLU A 1 185 ? -13.721 0.185 8.873 1.00 96.06 185 GLU A CA 1
ATOM 1374 C C . GLU A 1 185 ? -15.208 0.581 8.788 1.00 96.06 185 GLU A C 1
ATOM 1376 O O . GLU A 1 185 ? -15.790 1.150 9.721 1.00 96.06 185 GLU A O 1
ATOM 1381 N N . LEU A 1 186 ? -15.870 0.207 7.692 1.00 97.25 186 LEU A N 1
ATOM 1382 C CA . LEU A 1 186 ? -17.306 0.392 7.488 1.00 97.25 186 LEU A CA 1
ATOM 1383 C C . LEU A 1 186 ? -18.170 -0.675 8.182 1.00 97.25 186 LEU A C 1
ATOM 1385 O O . LEU A 1 186 ? -19.393 -0.539 8.190 1.00 97.25 186 LEU A O 1
ATOM 1389 N N . GLY A 1 187 ? -17.582 -1.696 8.806 1.00 95.94 187 GLY A N 1
ATOM 1390 C CA . GLY A 1 187 ? -18.308 -2.819 9.412 1.00 95.94 187 GLY A CA 1
ATOM 1391 C C . GLY A 1 187 ? -18.891 -3.804 8.389 1.00 95.94 187 GLY A C 1
ATOM 1392 O O . GLY A 1 187 ? -19.696 -4.661 8.746 1.00 95.94 187 GLY A O 1
ATOM 1393 N N . GLN A 1 188 ? -18.493 -3.705 7.120 1.00 97.50 188 GLN A N 1
ATOM 1394 C CA . GLN A 1 188 ? -18.930 -4.566 6.017 1.00 97.50 188 GLN A CA 1
ATOM 1395 C C . GLN A 1 188 ? -18.072 -5.841 5.971 1.00 97.50 188 GLN A C 1
ATOM 1397 O O . GLN A 1 188 ? -17.338 -6.076 5.009 1.00 97.50 188 GLN A O 1
ATOM 1402 N N . ARG A 1 189 ? -18.145 -6.658 7.027 1.00 96.81 189 ARG A N 1
ATOM 1403 C CA . ARG A 1 189 ? -17.265 -7.825 7.224 1.00 96.81 189 ARG A CA 1
ATOM 1404 C C . ARG A 1 189 ? -17.324 -8.836 6.080 1.00 96.81 189 ARG A C 1
ATOM 1406 O O . ARG A 1 189 ? -16.277 -9.213 5.571 1.00 96.81 189 ARG A O 1
ATOM 1413 N N . ASP A 1 190 ? -18.521 -9.196 5.619 1.00 97.38 190 ASP A N 1
ATOM 1414 C CA . ASP A 1 190 ? -18.685 -10.163 4.521 1.00 97.38 190 ASP A CA 1
ATOM 1415 C C . ASP A 1 190 ? -18.020 -9.672 3.229 1.00 97.38 190 ASP A C 1
ATOM 1417 O O . ASP A 1 190 ? -17.386 -10.432 2.499 1.00 97.38 190 ASP A O 1
ATOM 1421 N N . LYS A 1 191 ? -18.108 -8.362 2.968 1.00 98.19 191 LYS A N 1
ATOM 1422 C CA . LYS A 1 191 ? -17.458 -7.731 1.819 1.00 98.19 191 LYS A CA 1
ATOM 1423 C C . LYS A 1 191 ? -15.938 -7.720 1.976 1.00 98.19 191 LYS A C 1
ATOM 1425 O O . LYS A 1 191 ? -15.242 -7.997 1.003 1.00 98.19 191 LYS A O 1
ATOM 1430 N N . ALA A 1 192 ? -15.426 -7.411 3.169 1.00 98.31 192 ALA A N 1
ATOM 1431 C CA . ALA A 1 192 ? -13.994 -7.475 3.454 1.00 98.31 192 ALA A CA 1
ATOM 1432 C C . ALA A 1 192 ? -13.458 -8.898 3.233 1.00 98.31 192 ALA A C 1
ATOM 1434 O O . ALA A 1 192 ? -12.509 -9.078 2.471 1.00 98.31 192 ALA A O 1
ATOM 1435 N N . ALA A 1 193 ? -14.130 -9.905 3.801 1.00 98.25 193 ALA A N 1
ATOM 1436 C CA . ALA A 1 193 ? -13.787 -11.316 3.645 1.00 98.25 193 ALA A CA 1
ATOM 1437 C C . ALA A 1 193 ? -13.783 -11.753 2.172 1.00 98.25 193 ALA A C 1
ATOM 1439 O O . ALA A 1 193 ? -12.816 -12.356 1.711 1.00 98.25 193 ALA A O 1
ATOM 1440 N N . ALA A 1 194 ? -14.808 -11.374 1.401 1.00 98.50 194 ALA A N 1
ATOM 1441 C CA . ALA A 1 194 ? -14.869 -11.679 -0.027 1.00 98.50 194 ALA A CA 1
ATOM 1442 C C . ALA A 1 194 ? -13.697 -11.064 -0.814 1.00 98.50 194 ALA A C 1
ATOM 1444 O O . ALA A 1 194 ? -13.138 -11.716 -1.695 1.00 98.50 194 ALA A O 1
ATOM 1445 N N . ILE A 1 195 ? -13.299 -9.825 -0.502 1.00 98.62 195 ILE A N 1
ATOM 1446 C CA . ILE A 1 195 ? -12.153 -9.181 -1.161 1.00 98.62 195 ILE A CA 1
ATOM 1447 C C . ILE A 1 195 ? -10.833 -9.841 -0.730 1.00 98.62 195 ILE A C 1
ATOM 1449 O O . ILE A 1 195 ? -9.965 -10.049 -1.577 1.00 98.62 195 ILE A O 1
ATOM 1453 N N . TYR A 1 196 ? -10.669 -10.218 0.544 1.00 98.62 196 TYR A N 1
ATOM 1454 C CA . TYR A 1 196 ? -9.491 -10.974 0.986 1.00 98.62 196 TYR A CA 1
ATOM 1455 C C . TYR A 1 196 ? -9.377 -12.316 0.271 1.00 98.62 196 TYR A C 1
ATOM 1457 O O . TYR A 1 196 ? -8.300 -12.634 -0.233 1.00 98.62 196 TYR A O 1
ATOM 1465 N N . GLN A 1 197 ? -10.484 -13.044 0.128 1.00 98.56 197 GLN A N 1
ATOM 1466 C CA . GLN A 1 197 ? -10.504 -14.305 -0.606 1.00 98.56 197 GLN A CA 1
ATOM 1467 C C . GLN A 1 197 ? -10.100 -14.116 -2.076 1.00 98.56 197 GLN A C 1
ATOM 1469 O O . GLN A 1 197 ? -9.296 -14.886 -2.589 1.00 98.56 197 GLN A O 1
ATOM 1474 N N . GLN A 1 198 ? -10.550 -13.039 -2.733 1.00 98.44 198 GLN A N 1
ATOM 1475 C CA . GLN A 1 198 ? -10.099 -12.709 -4.094 1.00 98.44 198 GLN A CA 1
ATOM 1476 C C . GLN A 1 198 ? -8.581 -12.497 -4.182 1.00 98.44 198 GLN A C 1
ATOM 1478 O O . GLN A 1 198 ? -7.985 -12.862 -5.189 1.00 98.44 198 GLN A O 1
ATOM 1483 N N . VAL A 1 199 ? -7.953 -11.897 -3.164 1.00 98.19 199 VAL A N 1
ATOM 1484 C CA . VAL A 1 199 ? -6.489 -11.716 -3.117 1.00 98.19 199 VAL A CA 1
ATOM 1485 C C . VAL A 1 199 ? -5.771 -13.048 -2.875 1.00 98.19 199 VAL A C 1
ATOM 1487 O O . VAL A 1 199 ? -4.701 -13.267 -3.437 1.00 98.19 199 VAL A O 1
ATOM 1490 N N . ILE A 1 200 ? -6.346 -13.936 -2.061 1.00 97.75 200 ILE A N 1
ATOM 1491 C CA . ILE A 1 200 ? -5.788 -15.264 -1.755 1.00 97.75 200 ILE A CA 1
ATOM 1492 C C . ILE A 1 200 ? -5.856 -16.193 -2.976 1.00 97.75 200 ILE A C 1
ATOM 1494 O O . ILE A 1 200 ? -4.881 -16.882 -3.280 1.00 97.75 200 ILE A O 1
ATOM 1498 N N . ASP A 1 201 ? -6.980 -16.186 -3.693 1.00 98.12 201 ASP A N 1
ATOM 1499 C CA . ASP A 1 201 ? -7.242 -17.089 -4.821 1.00 98.12 201 ASP A CA 1
ATOM 1500 C C . ASP A 1 201 ? -6.566 -16.648 -6.132 1.00 98.12 201 ASP A C 1
ATOM 1502 O O . ASP A 1 201 ? -6.494 -17.421 -7.097 1.00 98.12 201 ASP A O 1
ATOM 1506 N N . ASP A 1 202 ? -6.064 -15.411 -6.195 1.00 96.62 202 ASP A N 1
ATOM 1507 C CA . ASP A 1 202 ? -5.402 -14.876 -7.381 1.00 96.62 202 ASP A CA 1
ATOM 1508 C C . ASP A 1 202 ? -4.011 -15.501 -7.573 1.00 96.62 202 ASP A C 1
ATOM 1510 O O . ASP A 1 202 ? -3.017 -15.133 -6.941 1.00 96.62 202 ASP A O 1
ATOM 1514 N N . LYS A 1 203 ? -3.920 -16.448 -8.512 1.00 96.62 203 LYS A N 1
ATOM 1515 C CA . LYS A 1 203 ? -2.673 -17.158 -8.833 1.00 96.62 203 LYS A CA 1
ATOM 1516 C C . LYS A 1 203 ? -1.560 -16.236 -9.331 1.00 96.62 203 LYS A C 1
ATOM 1518 O O . LYS A 1 203 ? -0.395 -16.611 -9.211 1.00 96.62 203 LYS A O 1
ATOM 1523 N N . ALA A 1 204 ? -1.881 -15.062 -9.879 1.00 92.00 204 ALA A N 1
ATOM 1524 C CA . ALA A 1 204 ? -0.868 -14.103 -10.315 1.00 92.00 204 ALA A CA 1
ATOM 1525 C C . ALA A 1 204 ? -0.146 -13.441 -9.127 1.00 92.00 204 ALA A C 1
ATOM 1527 O O . ALA A 1 204 ? 0.949 -12.907 -9.294 1.00 92.00 204 ALA A O 1
ATOM 1528 N N . LEU A 1 205 ? -0.725 -13.520 -7.923 1.00 92.56 205 LEU A N 1
ATOM 1529 C CA . LEU A 1 205 ? -0.121 -13.058 -6.673 1.00 92.56 205 LEU A CA 1
ATOM 1530 C C . LEU A 1 205 ? 0.685 -14.143 -5.946 1.00 92.56 205 LEU A C 1
ATOM 1532 O O . LEU A 1 205 ? 1.257 -13.868 -4.882 1.00 92.56 205 LEU A O 1
ATOM 1536 N N . ALA A 1 206 ? 0.760 -15.360 -6.497 1.00 90.69 206 ALA A N 1
ATOM 1537 C CA . ALA A 1 206 ? 1.525 -16.452 -5.910 1.00 90.69 206 ALA A CA 1
ATOM 1538 C C . ALA A 1 206 ? 3.010 -16.072 -5.781 1.00 90.69 206 ALA A C 1
ATOM 1540 O O . ALA A 1 206 ? 3.650 -15.643 -6.738 1.00 90.69 206 ALA A O 1
ATOM 1541 N N . GLY A 1 207 ? 3.565 -16.236 -4.577 1.00 84.00 207 GLY A N 1
ATOM 1542 C CA . GLY A 1 207 ? 4.951 -15.867 -4.266 1.00 84.00 207 GLY A CA 1
ATOM 1543 C C . GLY A 1 207 ? 5.145 -14.422 -3.788 1.00 84.00 207 GLY A C 1
ATOM 1544 O O . GLY A 1 207 ? 6.259 -14.066 -3.411 1.00 84.00 207 GLY A O 1
ATOM 1545 N N . THR A 1 208 ? 4.088 -13.604 -3.740 1.00 89.00 208 THR A N 1
ATOM 1546 C CA . THR A 1 208 ? 4.115 -12.298 -3.060 1.00 89.00 208 THR A CA 1
ATOM 1547 C C . THR A 1 208 ? 3.697 -12.428 -1.589 1.00 89.00 208 THR A C 1
ATOM 1549 O O . THR A 1 208 ? 3.197 -13.464 -1.151 1.00 89.00 208 THR A O 1
ATOM 1552 N N . VAL A 1 209 ? 3.855 -11.354 -0.809 1.00 90.94 209 VAL A N 1
ATOM 1553 C CA . VAL A 1 209 ? 3.388 -11.295 0.592 1.00 90.94 209 VAL A CA 1
ATOM 1554 C C . VAL A 1 209 ? 1.881 -11.027 0.724 1.00 90.94 209 VAL A C 1
ATOM 1556 O O . VAL A 1 209 ? 1.340 -11.099 1.829 1.00 90.94 209 VAL A O 1
ATOM 1559 N N . LEU A 1 210 ? 1.193 -10.685 -0.372 1.00 91.31 210 LEU A N 1
ATOM 1560 C CA . LEU A 1 210 ? -0.191 -10.206 -0.334 1.00 91.31 210 LEU A CA 1
ATOM 1561 C C . LEU A 1 210 ? -1.199 -11.299 0.064 1.00 91.31 210 LEU A C 1
ATOM 1563 O O . LEU A 1 210 ? -1.988 -11.019 0.969 1.00 91.31 210 LEU A O 1
ATOM 1567 N N . PRO A 1 211 ? -1.153 -12.534 -0.485 1.00 95.44 211 PRO A N 1
ATOM 1568 C CA . PRO A 1 211 ? -2.043 -13.612 -0.050 1.00 95.44 211 PRO A CA 1
ATOM 1569 C C . PRO A 1 211 ? -1.895 -13.934 1.439 1.00 95.44 211 PRO A C 1
ATOM 1571 O O . PRO A 1 211 ? -2.887 -14.028 2.152 1.00 95.44 211 PRO A O 1
ATOM 1574 N N . ALA A 1 212 ? -0.658 -14.012 1.943 1.00 91.81 212 ALA A N 1
ATOM 1575 C CA . ALA A 1 212 ? -0.400 -14.284 3.359 1.00 91.81 212 ALA A CA 1
ATOM 1576 C C . ALA A 1 212 ? -0.954 -13.176 4.272 1.00 91.81 212 ALA A C 1
ATOM 1578 O O . ALA A 1 212 ? -1.529 -13.458 5.322 1.00 91.81 212 ALA A O 1
ATOM 1579 N N . ARG A 1 213 ? -0.827 -11.906 3.865 1.00 94.31 213 ARG A N 1
ATOM 1580 C CA . ARG A 1 213 ? -1.390 -10.772 4.612 1.00 94.31 213 ARG A CA 1
ATOM 1581 C C . ARG A 1 213 ? -2.920 -10.741 4.570 1.00 94.31 213 ARG A C 1
ATOM 1583 O O . ARG A 1 213 ? -3.530 -10.365 5.569 1.00 94.31 213 ARG A O 1
ATOM 1590 N N . ALA A 1 214 ? -3.525 -11.103 3.439 1.00 97.75 214 ALA A N 1
ATOM 1591 C CA . ALA A 1 214 ? -4.974 -11.233 3.308 1.00 97.75 214 ALA A CA 1
ATOM 1592 C C . ALA A 1 214 ? -5.511 -12.372 4.188 1.00 97.75 214 ALA A C 1
ATOM 1594 O O . ALA A 1 214 ? -6.481 -12.157 4.907 1.00 97.75 214 ALA A O 1
ATOM 1595 N N . GLN A 1 215 ? -4.832 -13.525 4.212 1.00 98.19 215 GLN A N 1
ATOM 1596 C CA . GLN A 1 215 ? -5.188 -14.650 5.081 1.00 98.19 215 GLN A CA 1
ATOM 1597 C C . GLN A 1 215 ? -5.144 -14.252 6.558 1.00 98.19 215 GLN A C 1
ATOM 1599 O O . GLN A 1 215 ? -6.135 -14.412 7.255 1.00 98.19 215 GLN A O 1
ATOM 1604 N N . LEU A 1 216 ? -4.051 -13.622 7.007 1.00 97.44 216 LEU A N 1
ATOM 1605 C CA . LEU A 1 216 ? -3.926 -13.155 8.393 1.00 97.44 216 LEU A CA 1
ATOM 1606 C C . LEU A 1 216 ? -5.082 -12.227 8.808 1.00 97.44 216 LEU A C 1
ATOM 1608 O O . LEU A 1 216 ? -5.528 -12.247 9.952 1.00 97.44 216 LEU A O 1
ATOM 1612 N N . ARG A 1 217 ? -5.550 -11.376 7.888 1.00 97.56 217 ARG A N 1
ATOM 1613 C CA . ARG A 1 217 ? -6.685 -10.478 8.136 1.00 97.56 217 ARG A CA 1
ATOM 1614 C C . ARG A 1 217 ? -8.017 -11.214 8.162 1.00 97.56 217 ARG A C 1
ATOM 1616 O O . ARG A 1 217 ? -8.856 -10.879 8.991 1.00 97.56 217 ARG A O 1
ATOM 1623 N N . LEU A 1 218 ? -8.199 -12.202 7.290 1.00 97.56 218 LEU A N 1
ATOM 1624 C CA . LEU A 1 218 ? -9.386 -13.050 7.278 1.00 97.56 218 LEU A CA 1
ATOM 1625 C C . LEU A 1 218 ? -9.518 -13.837 8.591 1.00 97.56 218 LEU A C 1
ATOM 1627 O O . LEU A 1 218 ? -10.588 -13.813 9.194 1.00 97.56 218 LEU A O 1
ATOM 1631 N N . ASP A 1 219 ? -8.417 -14.413 9.076 1.00 96.94 219 ASP A N 1
ATOM 1632 C CA . ASP A 1 219 ? -8.366 -15.118 10.363 1.00 96.94 219 ASP A CA 1
ATOM 1633 C C . ASP A 1 219 ? -8.727 -14.164 11.521 1.00 96.94 219 ASP A C 1
ATOM 1635 O O . ASP A 1 219 ? -9.583 -14.457 12.353 1.00 96.94 219 ASP A O 1
ATOM 1639 N N . ALA A 1 220 ? -8.157 -12.950 11.527 1.00 95.88 220 ALA A N 1
ATOM 1640 C CA . ALA A 1 220 ? -8.467 -11.937 12.540 1.00 95.88 220 ALA A CA 1
ATOM 1641 C C . ALA A 1 220 ? -9.935 -11.459 12.500 1.00 95.88 220 ALA A C 1
ATOM 1643 O O . ALA A 1 220 ? -10.502 -11.100 13.538 1.00 95.88 220 ALA A O 1
ATOM 1644 N N . LEU A 1 221 ? -10.565 -11.433 11.318 1.00 94.56 221 LEU A N 1
ATOM 1645 C CA . LEU A 1 221 ? -11.988 -11.110 11.189 1.00 94.56 221 LEU A CA 1
ATOM 1646 C C . LEU A 1 221 ? -12.870 -12.177 11.840 1.00 94.56 221 LEU A C 1
ATOM 1648 O O . LEU A 1 221 ? -13.861 -11.809 12.480 1.00 94.56 221 LEU A O 1
ATOM 1652 N N . GLU A 1 222 ? -12.507 -13.454 11.711 1.00 92.12 222 GLU A N 1
ATOM 1653 C CA . GLU A 1 222 ? -13.194 -14.576 12.357 1.00 92.12 222 GLU A CA 1
ATOM 1654 C C . GLU A 1 222 ? -13.033 -14.520 13.882 1.00 92.12 222 GLU A C 1
ATOM 1656 O O . GLU A 1 222 ? -14.035 -14.532 14.603 1.00 92.12 222 GLU A O 1
ATOM 1661 N N . ASP A 1 223 ? -11.807 -14.312 14.370 1.00 91.12 223 ASP A N 1
ATOM 1662 C CA . ASP A 1 223 ? -11.517 -14.173 15.804 1.00 91.12 223 ASP A CA 1
ATOM 1663 C C . ASP A 1 223 ? -12.321 -13.032 16.450 1.00 91.12 223 ASP A C 1
ATOM 1665 O O . ASP A 1 223 ? -12.829 -13.155 17.569 1.00 91.12 223 ASP A O 1
ATOM 1669 N N . SER A 1 224 ? -12.513 -11.925 15.722 1.00 88.00 224 SER A N 1
ATOM 1670 C CA . SER A 1 224 ? -13.276 -10.766 16.205 1.00 88.00 224 SER A CA 1
ATOM 1671 C C . SER A 1 224 ? -14.778 -11.027 16.401 1.00 88.00 224 SER A C 1
ATOM 1673 O O . SER A 1 224 ? -15.475 -10.171 16.954 1.00 88.00 224 SER A O 1
ATOM 1675 N N . GLN A 1 225 ? -15.295 -12.181 15.958 1.00 84.81 225 GLN A N 1
ATOM 1676 C CA . GLN A 1 225 ? -16.683 -12.592 16.202 1.00 84.81 225 GLN A CA 1
ATOM 1677 C C . GLN A 1 225 ? -16.886 -13.264 17.563 1.00 84.81 225 GLN A C 1
ATOM 1679 O O . GLN A 1 225 ? -18.029 -13.472 17.982 1.00 84.81 225 GLN A O 1
ATOM 1684 N N . GLY A 1 226 ? -15.801 -13.591 18.268 1.00 85.81 226 GLY A N 1
ATOM 1685 C CA . GLY A 1 226 ? -15.873 -14.168 19.600 1.00 85.81 226 GLY A CA 1
ATOM 1686 C C . GLY A 1 226 ? -16.663 -13.282 20.566 1.00 85.81 226 GLY A C 1
ATOM 1687 O O . GLY A 1 226 ? -16.499 -12.062 20.618 1.00 85.81 226 GLY A O 1
ATOM 1688 N N . THR A 1 227 ? -17.523 -13.899 21.378 1.00 86.94 227 THR A N 1
ATOM 1689 C CA . THR A 1 227 ? -18.112 -13.202 22.526 1.00 86.94 227 THR A CA 1
ATOM 1690 C C . THR A 1 227 ? -17.034 -13.046 23.591 1.00 86.94 227 THR A C 1
ATOM 1692 O O . THR A 1 227 ? -16.697 -13.999 24.294 1.00 86.94 227 THR A O 1
ATOM 1695 N N . TYR A 1 228 ? -16.486 -11.841 23.717 1.00 86.50 228 TYR A N 1
ATOM 1696 C CA . TYR A 1 228 ? -15.545 -11.522 24.783 1.00 86.50 228 TYR A CA 1
ATOM 1697 C C . TYR A 1 228 ? -16.306 -11.268 26.084 1.00 86.50 228 TYR A C 1
ATOM 1699 O O . TYR A 1 228 ? -17.047 -10.295 26.212 1.00 86.50 228 TYR A O 1
ATOM 1707 N N . THR A 1 229 ? -16.109 -12.153 27.060 1.00 91.25 229 THR A N 1
ATOM 1708 C CA . THR A 1 229 ? -16.562 -11.924 28.435 1.00 91.25 229 THR A CA 1
ATOM 1709 C C . THR A 1 229 ? -15.388 -11.359 29.218 1.00 91.25 229 THR A C 1
ATOM 1711 O O . THR A 1 229 ? -14.402 -12.060 29.447 1.00 91.25 229 THR A O 1
ATOM 1714 N N . PHE A 1 230 ? -15.470 -10.089 29.613 1.00 90.31 230 PHE A N 1
ATOM 1715 C CA . PHE A 1 230 ? -14.497 -9.535 30.548 1.00 90.31 230 PHE A CA 1
ATOM 1716 C C . PHE A 1 230 ? -14.731 -10.172 31.923 1.00 90.31 230 PHE A C 1
ATOM 1718 O O . PHE A 1 230 ? -15.880 -10.204 32.373 1.00 90.31 230 PHE A O 1
ATOM 1725 N N . PRO A 1 231 ? -13.688 -10.705 32.588 1.00 88.88 231 PRO A N 1
ATOM 1726 C CA . PRO A 1 231 ? -13.837 -11.169 33.959 1.00 88.88 231 PRO A CA 1
ATOM 1727 C C . PRO A 1 231 ? -14.305 -10.005 34.836 1.00 88.88 231 PRO A C 1
ATOM 1729 O O . PRO A 1 231 ? -13.985 -8.845 34.562 1.00 88.88 231 PRO A O 1
ATOM 1732 N N . GLU A 1 232 ? -15.067 -10.319 35.884 1.00 91.25 232 GLU A N 1
ATOM 1733 C CA . GLU A 1 232 ? -15.482 -9.323 36.869 1.00 91.25 232 GLU A CA 1
ATOM 1734 C C . GLU A 1 232 ? -14.245 -8.567 37.366 1.00 91.25 232 GLU A C 1
ATOM 1736 O O . GLU A 1 232 ? -13.205 -9.174 37.648 1.00 91.25 232 GLU A O 1
ATOM 1741 N N . ALA A 1 233 ? -14.335 -7.233 37.396 1.00 91.06 233 ALA A N 1
ATOM 1742 C CA . ALA A 1 233 ? -13.228 -6.406 37.844 1.00 91.06 233 ALA A CA 1
ATOM 1743 C C . ALA A 1 233 ? -12.790 -6.896 39.234 1.00 91.06 233 ALA A C 1
ATOM 1745 O O . ALA A 1 233 ? -13.653 -7.135 40.084 1.00 91.06 233 ALA A O 1
ATOM 1746 N N . PRO A 1 234 ? -11.479 -7.075 39.482 1.00 89.94 234 PRO A N 1
ATOM 1747 C CA . PRO A 1 234 ? -11.016 -7.517 40.785 1.00 89.94 234 PRO A CA 1
ATOM 1748 C C . PRO A 1 234 ? -11.591 -6.587 41.850 1.00 89.94 234 PRO A C 1
ATOM 1750 O O . PRO A 1 234 ? -11.553 -5.363 41.687 1.00 89.94 234 PRO A O 1
ATOM 1753 N N . ALA A 1 235 ? -12.149 -7.176 42.914 1.00 88.50 235 ALA A N 1
ATOM 1754 C CA . ALA A 1 235 ? -12.722 -6.419 44.016 1.00 88.50 235 ALA A CA 1
ATOM 1755 C C . ALA A 1 235 ? -11.719 -5.343 44.438 1.00 88.50 235 ALA A C 1
ATOM 1757 O O . ALA A 1 235 ? -10.556 -5.651 44.720 1.00 88.50 235 ALA A O 1
ATOM 1758 N N . THR A 1 236 ? -12.154 -4.081 44.421 1.00 88.19 236 THR A N 1
ATOM 1759 C CA . THR A 1 236 ? -11.315 -2.966 44.851 1.00 88.19 236 THR A CA 1
ATOM 1760 C C . THR A 1 236 ? -10.773 -3.317 46.234 1.00 88.19 236 THR A C 1
ATOM 1762 O O . THR A 1 236 ? -11.587 -3.619 47.114 1.00 88.19 236 THR A O 1
ATOM 1765 N N . PRO A 1 237 ? -9.439 -3.347 46.440 1.00 83.75 237 PRO A N 1
ATOM 1766 C CA . PRO A 1 237 ? -8.876 -3.643 47.745 1.00 83.75 237 PRO A CA 1
ATOM 1767 C C . PRO A 1 237 ? -9.566 -2.747 48.760 1.00 83.75 237 PRO A C 1
ATOM 1769 O O . PRO A 1 237 ? -9.608 -1.528 48.566 1.00 83.75 237 PRO A O 1
ATOM 1772 N N . ALA A 1 238 ? -10.169 -3.352 49.787 1.00 83.31 238 ALA A N 1
ATOM 1773 C CA . ALA A 1 238 ? -10.779 -2.596 50.865 1.00 83.31 238 ALA A CA 1
ATOM 1774 C C . ALA A 1 238 ? -9.743 -1.569 51.319 1.00 83.31 238 ALA A C 1
ATOM 1776 O O . ALA A 1 238 ? -8.620 -1.954 51.652 1.00 83.31 238 ALA A O 1
ATOM 1777 N N . ALA A 1 239 ? -10.091 -0.282 51.229 1.00 82.62 239 ALA A N 1
ATOM 1778 C CA . ALA A 1 239 ? -9.195 0.795 51.613 1.00 82.62 239 ALA A CA 1
ATOM 1779 C C . ALA A 1 239 ? -8.636 0.447 52.992 1.00 82.62 239 ALA A C 1
ATOM 1781 O O . ALA A 1 239 ? -9.409 0.294 53.943 1.00 82.62 239 ALA A O 1
ATOM 1782 N N . SER A 1 240 ? -7.320 0.226 53.072 1.00 74.94 240 SER A N 1
ATOM 1783 C CA . SER A 1 240 ? -6.665 -0.102 54.331 1.00 74.94 240 SER A CA 1
ATOM 1784 C C . SER A 1 240 ? -7.115 0.928 55.352 1.00 74.94 240 SER A C 1
ATOM 1786 O O . SER A 1 240 ? -6.967 2.130 55.115 1.00 74.94 240 SER A O 1
ATOM 1788 N N . ALA A 1 241 ? -7.723 0.459 56.444 1.00 74.62 241 ALA A N 1
ATOM 1789 C CA . ALA A 1 241 ? -8.149 1.337 57.517 1.00 74.62 241 ALA A CA 1
ATOM 1790 C C . ALA A 1 241 ? -6.967 2.253 57.884 1.00 74.62 241 ALA A C 1
ATOM 1792 O O . ALA A 1 241 ? -5.833 1.762 57.955 1.00 74.62 241 ALA A O 1
ATOM 1793 N N . PRO A 1 242 ? -7.197 3.567 58.061 1.00 70.38 242 PRO A N 1
ATOM 1794 C CA . PRO A 1 242 ? -6.128 4.496 58.390 1.00 70.38 242 PRO A CA 1
ATOM 1795 C C . PRO A 1 242 ? -5.390 3.966 59.617 1.00 70.38 242 PRO A C 1
ATOM 1797 O O . PRO A 1 242 ? -6.009 3.728 60.653 1.00 70.38 242 PRO A O 1
ATOM 1800 N N . ILE A 1 243 ? -4.083 3.733 59.481 1.00 74.50 243 ILE A N 1
ATOM 1801 C CA . ILE A 1 243 ? -3.241 3.273 60.584 1.00 74.50 243 ILE A CA 1
ATOM 1802 C C . ILE A 1 243 ? -3.272 4.382 61.645 1.00 74.50 243 ILE A C 1
ATOM 1804 O O . ILE A 1 243 ? -2.808 5.494 61.366 1.00 74.50 243 ILE A O 1
ATOM 1808 N N . PRO A 1 244 ? -3.814 4.135 62.852 1.00 71.44 244 PRO A N 1
ATOM 1809 C CA . PRO A 1 244 ? -3.808 5.136 63.905 1.00 71.44 244 PRO A CA 1
ATOM 1810 C C . PRO A 1 244 ? -2.356 5.421 64.304 1.00 71.44 244 PRO A C 1
ATOM 1812 O O . PRO A 1 244 ? -1.663 4.539 64.805 1.00 71.44 244 PRO A O 1
ATOM 1815 N N . GLY A 1 245 ? -1.888 6.648 64.067 1.00 70.75 245 GLY A N 1
ATOM 1816 C CA . GLY A 1 245 ? -0.597 7.124 64.571 1.00 70.75 245 GLY A CA 1
ATOM 1817 C C . GLY A 1 245 ? 0.490 7.401 63.534 1.00 70.75 245 GLY A C 1
ATOM 1818 O O . GLY A 1 245 ? 1.606 7.720 63.937 1.00 70.75 245 GLY A O 1
ATOM 1819 N N . THR A 1 246 ? 0.216 7.344 62.226 1.00 58.28 246 THR A N 1
ATOM 1820 C CA . THR A 1 246 ? 1.159 7.936 61.262 1.00 58.28 246 THR A CA 1
ATOM 1821 C C . THR A 1 246 ? 1.026 9.462 61.330 1.00 58.28 246 THR A C 1
ATOM 1823 O O . THR A 1 246 ? -0.065 9.971 61.069 1.00 58.28 246 THR A O 1
ATOM 1826 N N . PRO A 1 247 ? 2.075 10.213 61.720 1.00 60.69 247 PRO A N 1
ATOM 1827 C CA . PRO A 1 247 ? 2.020 11.666 61.723 1.00 60.69 247 PRO A CA 1
ATOM 1828 C C . PRO A 1 247 ? 1.746 12.131 60.298 1.00 60.69 247 PRO A C 1
ATOM 1830 O O . PRO A 1 247 ? 2.514 11.826 59.388 1.00 60.69 247 PRO A O 1
ATOM 1833 N N . THR A 1 248 ? 0.633 12.841 60.123 1.00 59.69 248 THR A N 1
ATOM 1834 C CA . THR A 1 248 ? 0.277 13.566 58.907 1.00 59.69 248 THR A CA 1
ATOM 1835 C C . THR A 1 248 ? 1.511 14.330 58.421 1.00 59.69 248 THR A C 1
ATOM 1837 O O . THR A 1 248 ? 1.931 15.269 59.106 1.00 59.69 248 THR A O 1
ATOM 1840 N N . PRO A 1 249 ? 2.134 13.944 57.288 1.00 61.97 249 PRO A N 1
ATOM 1841 C CA . PRO A 1 249 ? 3.156 14.766 56.664 1.00 61.97 249 PRO A CA 1
ATOM 1842 C C . PRO A 1 249 ? 2.517 16.125 56.426 1.00 61.97 249 PRO A C 1
ATOM 1844 O O . PRO A 1 249 ? 1.420 16.194 55.867 1.00 61.97 249 PRO A O 1
ATOM 1847 N N . GLY A 1 250 ? 3.151 17.169 56.964 1.00 59.34 250 GLY A N 1
ATOM 1848 C CA . GLY A 1 250 ? 2.628 18.525 56.950 1.00 59.34 250 GLY A CA 1
ATOM 1849 C C . GLY A 1 250 ? 2.041 18.847 55.587 1.00 59.34 250 GLY A C 1
ATOM 1850 O O . GLY A 1 250 ? 2.645 18.521 54.567 1.00 59.34 250 GLY A O 1
ATOM 1851 N N . ALA A 1 251 ? 0.845 19.431 55.613 1.00 51.91 251 ALA A N 1
ATOM 1852 C CA . ALA A 1 251 ? 0.130 19.933 54.459 1.00 51.91 251 ALA A CA 1
ATOM 1853 C C . ALA A 1 251 ? 1.049 20.847 53.634 1.00 51.91 251 ALA A C 1
ATOM 1855 O O . ALA A 1 251 ? 1.077 22.061 53.815 1.00 51.91 251 ALA A O 1
ATOM 1856 N N . ALA A 1 252 ? 1.828 20.252 52.735 1.00 57.81 252 ALA A N 1
ATOM 1857 C CA . ALA A 1 252 ? 2.316 20.923 51.559 1.00 57.81 252 ALA A CA 1
ATOM 1858 C C . ALA A 1 252 ? 1.054 21.164 50.748 1.00 57.81 252 ALA A C 1
ATOM 1860 O O . ALA A 1 252 ? 0.470 20.233 50.194 1.00 57.81 252 ALA A O 1
ATOM 1861 N N . THR A 1 253 ? 0.575 22.401 50.821 1.00 53.22 253 THR A N 1
ATOM 1862 C CA . THR A 1 253 ? -0.489 22.953 50.001 1.00 53.22 253 THR A CA 1
ATOM 1863 C C . THR A 1 253 ? -0.268 22.445 48.585 1.00 53.22 253 THR A C 1
ATOM 1865 O O . THR A 1 253 ? 0.670 22.866 47.907 1.00 53.22 253 THR A O 1
ATOM 1868 N N . ALA A 1 254 ? -1.087 21.480 48.163 1.00 53.47 254 ALA A N 1
ATOM 1869 C CA . ALA A 1 254 ? -1.153 21.122 46.762 1.00 53.47 254 ALA A CA 1
ATOM 1870 C C . ALA A 1 254 ? -1.413 22.434 46.009 1.00 53.47 254 ALA A C 1
ATOM 1872 O O . ALA A 1 254 ? -2.238 23.228 46.483 1.00 53.47 254 ALA A O 1
ATOM 1873 N N . PRO A 1 255 ? -0.697 22.724 44.908 1.00 59.34 255 PRO A N 1
ATOM 1874 C CA . PRO A 1 255 ? -1.057 23.859 44.079 1.00 59.34 255 PRO A CA 1
ATOM 1875 C C . PRO A 1 255 ? -2.542 23.706 43.767 1.00 59.34 255 PRO A C 1
ATOM 1877 O O . PRO A 1 255 ? -2.971 22.683 43.233 1.00 59.34 255 PRO A O 1
ATOM 1880 N N . VAL A 1 256 ? -3.328 24.687 44.204 1.00 53.66 256 VAL A N 1
ATOM 1881 C CA . VAL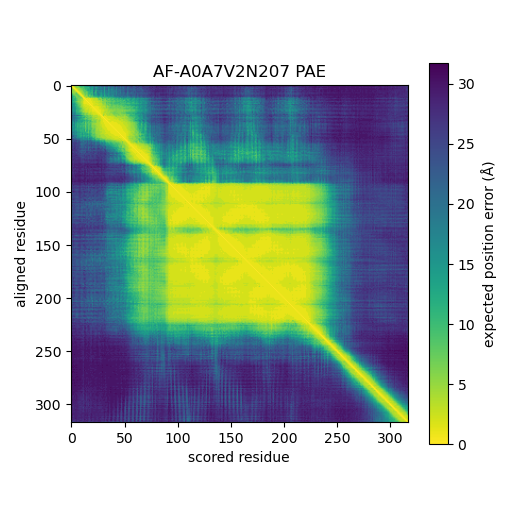 A 1 256 ? -4.739 24.794 43.866 1.00 53.66 256 VAL A CA 1
ATOM 1882 C C . VAL A 1 256 ? -4.763 24.978 42.358 1.00 53.66 256 VAL A C 1
ATOM 1884 O O . VAL A 1 256 ? -4.559 26.076 41.846 1.00 53.66 256 VAL A O 1
ATOM 1887 N N . ILE A 1 257 ? -4.916 23.873 41.634 1.00 56.56 257 ILE A N 1
ATOM 1888 C CA . ILE A 1 257 ? -5.383 23.928 40.262 1.00 56.56 257 ILE A CA 1
ATOM 1889 C C . ILE A 1 257 ? -6.846 24.318 40.410 1.00 56.56 257 ILE A C 1
ATOM 1891 O O . ILE A 1 257 ? -7.679 23.523 40.838 1.00 56.56 257 ILE A O 1
ATOM 1895 N N . ASP A 1 258 ? -7.105 25.592 40.163 1.00 50.34 258 ASP A N 1
ATOM 1896 C CA . ASP A 1 258 ? -8.429 26.186 40.121 1.00 50.34 258 ASP A CA 1
ATOM 1897 C C . ASP A 1 258 ? -9.190 25.598 38.919 1.00 50.34 258 ASP A C 1
ATOM 1899 O O . ASP A 1 258 ? -9.121 26.091 37.792 1.00 50.34 258 ASP A O 1
ATOM 1903 N N . VAL A 1 259 ? -9.852 24.459 39.149 1.00 55.75 259 VAL A N 1
ATOM 1904 C CA . VAL A 1 259 ? -10.716 23.779 38.167 1.00 55.75 259 VAL A CA 1
ATOM 1905 C C . VAL A 1 259 ? -12.012 24.578 37.927 1.00 55.75 259 VAL A C 1
ATOM 1907 O O . VAL A 1 259 ? -12.758 24.283 36.995 1.00 55.75 259 VAL A O 1
ATOM 1910 N N . GLU A 1 260 ? -12.265 25.651 38.684 1.00 50.94 260 GLU A N 1
ATOM 1911 C CA . GLU A 1 260 ? -13.453 26.500 38.529 1.00 50.94 260 GLU A CA 1
ATOM 1912 C C . GLU A 1 260 ? -13.354 27.468 37.335 1.00 50.94 260 GLU A C 1
ATOM 1914 O O . GLU A 1 260 ? -14.323 28.141 36.981 1.00 50.94 260 GLU A O 1
ATOM 1919 N N . ARG A 1 261 ? -12.216 27.4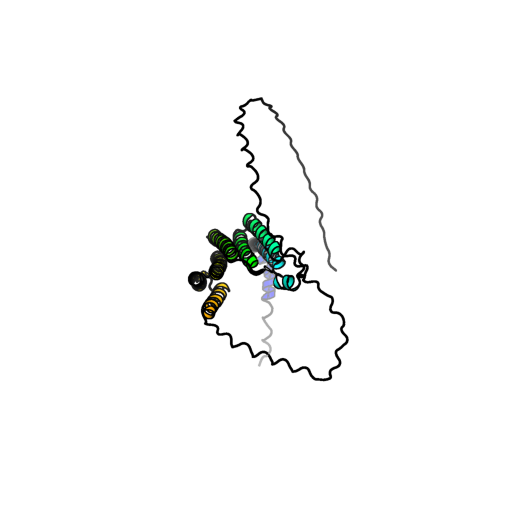73 36.622 1.00 49.31 261 ARG A N 1
ATOM 1920 C CA . ARG A 1 261 ? -12.051 28.170 35.336 1.00 49.31 261 ARG A CA 1
ATOM 1921 C C . ARG A 1 261 ? -12.243 27.285 34.102 1.00 49.31 261 ARG A C 1
ATOM 1923 O O . ARG A 1 261 ? -11.825 27.669 33.012 1.00 49.31 261 ARG A O 1
ATOM 1930 N N . ILE A 1 262 ? -12.921 26.144 34.224 1.00 49.62 262 ILE A N 1
ATOM 1931 C CA . ILE A 1 262 ? -13.651 25.571 33.083 1.00 49.62 262 ILE A CA 1
ATOM 1932 C C . ILE A 1 262 ? -15.020 26.248 33.070 1.00 49.62 262 ILE A C 1
ATOM 1934 O O . ILE A 1 262 ? -16.030 25.716 33.524 1.00 49.62 262 ILE A O 1
ATOM 1938 N N . GLN A 1 263 ? -15.018 27.494 32.600 1.00 47.12 263 GLN A N 1
ATOM 1939 C CA . GLN A 1 263 ? -16.232 28.238 32.317 1.00 47.12 263 GLN A CA 1
ATOM 1940 C C . GLN A 1 263 ? -17.003 27.434 31.268 1.00 47.12 263 GLN A C 1
ATOM 1942 O O . GLN A 1 263 ? -16.503 27.206 30.165 1.00 47.12 263 GLN A O 1
ATOM 1947 N N . ALA A 1 264 ? -18.203 26.972 31.624 1.00 54.25 264 ALA A N 1
ATOM 1948 C CA . ALA A 1 264 ? -19.156 26.495 30.637 1.00 54.25 264 ALA A CA 1
ATOM 1949 C C . ALA A 1 264 ? -19.239 27.550 29.517 1.00 54.25 264 ALA A C 1
ATOM 1951 O O . ALA A 1 264 ? -19.286 28.746 29.835 1.00 54.25 264 ALA A O 1
ATOM 1952 N N . PRO A 1 265 ? -19.221 27.153 28.231 1.00 62.16 265 PRO A N 1
ATOM 1953 C CA . PRO A 1 265 ? -19.443 28.106 27.158 1.00 62.16 265 PRO A CA 1
ATOM 1954 C C . PRO A 1 265 ? -20.738 28.869 27.471 1.00 62.16 265 PRO A C 1
ATOM 1956 O O . PRO A 1 265 ? -21.719 28.236 27.881 1.00 62.16 265 PRO A O 1
ATOM 1959 N N . PRO A 1 266 ? -20.746 30.210 27.364 1.00 60.66 266 PRO A N 1
ATOM 1960 C CA . PRO A 1 266 ? -21.947 30.983 27.623 1.00 60.66 266 PRO A CA 1
ATOM 1961 C C . PRO A 1 266 ? -23.073 30.410 26.769 1.00 60.66 266 PRO A C 1
ATOM 1963 O O . PRO A 1 266 ? -22.890 30.164 25.573 1.00 60.66 266 PRO A O 1
ATOM 1966 N N . ALA A 1 267 ? -24.215 30.157 27.411 1.00 58.62 267 ALA A N 1
ATOM 1967 C CA . ALA A 1 267 ? -25.440 29.798 26.725 1.00 58.62 267 ALA A CA 1
ATOM 1968 C C . ALA A 1 267 ? -25.621 30.783 25.569 1.00 58.62 267 ALA A C 1
ATOM 1970 O O . ALA A 1 267 ? -25.678 31.994 25.781 1.00 58.62 267 ALA A O 1
ATOM 1971 N N . THR A 1 268 ? -25.610 30.255 24.349 1.00 57.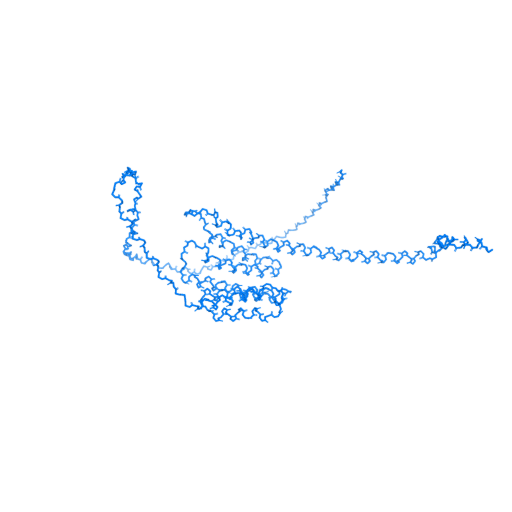44 268 THR A N 1
ATOM 1972 C CA . THR A 1 268 ? -25.805 31.039 23.140 1.00 57.44 268 THR A CA 1
ATOM 1973 C C . THR A 1 268 ? -27.170 31.696 23.268 1.00 57.44 268 THR A C 1
ATOM 1975 O O . THR A 1 268 ? -28.197 31.017 23.239 1.00 57.44 268 THR A O 1
ATOM 1978 N N . GLU A 1 269 ? -27.183 33.009 23.491 1.00 60.75 269 GLU A N 1
ATOM 1979 C CA . GLU A 1 269 ? -28.409 33.785 23.415 1.00 60.75 269 GLU A CA 1
ATOM 1980 C C . GLU A 1 269 ? -29.039 33.548 22.033 1.00 60.75 269 GLU A C 1
ATOM 1982 O O . GLU A 1 269 ? -28.314 33.454 21.033 1.00 60.75 269 GLU A O 1
ATOM 1987 N N . PRO A 1 270 ? -30.372 33.408 21.947 1.00 62.41 270 PRO A N 1
ATOM 1988 C CA . PRO A 1 270 ? -31.053 33.268 20.673 1.00 62.41 270 PRO A CA 1
ATOM 1989 C C . PRO A 1 270 ? -30.730 34.487 19.811 1.00 62.41 270 PRO A C 1
ATOM 1991 O O . PRO A 1 270 ? -31.141 35.610 20.102 1.00 62.41 270 PRO A O 1
ATOM 1994 N N . VAL A 1 271 ? -29.968 34.253 18.744 1.00 62.72 271 VAL A N 1
ATOM 1995 C CA . VAL A 1 271 ? -29.675 35.263 17.735 1.00 62.72 271 VAL A CA 1
ATOM 1996 C C . VAL A 1 271 ? -31.005 35.652 17.104 1.00 62.72 271 VAL A C 1
ATOM 1998 O O . VAL A 1 271 ? -31.611 34.887 16.354 1.00 62.72 271 VAL A O 1
ATOM 2001 N N . THR A 1 272 ? -31.485 36.841 17.453 1.00 59.06 272 THR A N 1
ATOM 2002 C CA . THR A 1 272 ? -32.611 37.482 16.777 1.00 59.06 272 THR A CA 1
ATOM 2003 C C . THR A 1 272 ? -32.269 37.552 15.285 1.00 59.06 272 THR A C 1
ATOM 2005 O O . THR A 1 272 ? -31.191 38.055 14.951 1.00 59.06 272 THR A O 1
ATOM 2008 N N . PRO A 1 273 ? -33.114 37.035 14.375 1.00 62.19 273 PRO A N 1
ATOM 2009 C CA . PRO A 1 273 ? -32.810 37.043 12.953 1.00 62.19 273 PRO A CA 1
ATOM 2010 C C . PRO A 1 273 ? -32.632 38.485 12.479 1.00 62.19 273 PRO A C 1
ATOM 2012 O O . PRO A 1 273 ? -33.529 39.320 12.602 1.00 62.19 273 PRO A O 1
ATOM 2015 N N . MET A 1 274 ? -31.443 38.773 11.954 1.00 62.53 274 MET A N 1
ATOM 2016 C CA . MET A 1 274 ? -31.142 40.043 11.313 1.00 62.53 274 MET A CA 1
ATOM 2017 C C . MET A 1 274 ? -32.056 40.200 10.080 1.00 62.53 274 MET A C 1
ATOM 2019 O O . MET A 1 274 ? -32.294 39.210 9.380 1.00 62.53 274 MET A O 1
ATOM 2023 N N . PRO A 1 275 ? -32.592 41.403 9.799 1.00 63.91 275 PRO A N 1
ATOM 2024 C CA . PRO A 1 275 ? -33.431 41.633 8.630 1.00 63.91 275 PRO A CA 1
ATOM 2025 C C . PRO A 1 275 ? -32.677 41.266 7.353 1.00 63.91 275 PRO A C 1
ATOM 2027 O O . PRO A 1 275 ? -31.523 41.653 7.174 1.00 63.91 275 PRO A O 1
ATOM 2030 N N . ALA A 1 276 ? -33.341 40.521 6.470 1.00 60.59 276 ALA A N 1
ATOM 2031 C CA . ALA A 1 276 ? -32.804 40.136 5.177 1.00 60.59 276 ALA A CA 1
ATOM 2032 C C . ALA A 1 276 ? -32.378 41.379 4.379 1.00 60.59 276 ALA A C 1
ATOM 2034 O O . ALA A 1 276 ? -33.207 42.223 4.030 1.00 60.59 276 ALA A O 1
ATOM 2035 N N . THR A 1 277 ? -31.085 41.473 4.072 1.00 64.25 277 THR A N 1
ATOM 2036 C CA . THR A 1 277 ? -30.571 42.390 3.054 1.00 64.25 277 THR A CA 1
ATOM 2037 C C . THR A 1 277 ? -31.224 42.030 1.713 1.00 64.25 277 THR A C 1
ATOM 2039 O O . THR A 1 277 ? -31.150 40.866 1.308 1.00 64.25 277 THR A O 1
ATOM 2042 N N . PRO A 1 278 ? -31.880 42.979 1.020 1.00 67.94 278 PRO A N 1
ATOM 2043 C CA . PRO A 1 278 ? -32.516 42.720 -0.266 1.00 67.94 278 PRO A CA 1
ATOM 2044 C C . PRO A 1 278 ? -31.505 42.223 -1.311 1.00 67.94 278 PRO A C 1
ATOM 2046 O O . PRO A 1 278 ? -30.366 42.698 -1.329 1.00 67.94 278 PRO A O 1
ATOM 2049 N N . PRO A 1 279 ? -31.905 41.306 -2.210 1.00 64.38 279 PRO A N 1
ATOM 2050 C CA . PRO A 1 279 ? -31.042 40.832 -3.280 1.00 64.38 279 PRO A CA 1
ATOM 2051 C C . PRO A 1 279 ? -30.668 41.985 -4.217 1.00 64.38 279 PRO A C 1
ATOM 2053 O O . PRO A 1 279 ? -31.533 42.693 -4.738 1.00 64.38 279 PRO A O 1
ATOM 2056 N N . ALA A 1 280 ? -29.364 42.151 -4.437 1.00 58.22 280 ALA A N 1
ATOM 2057 C CA . ALA A 1 280 ? -28.833 43.021 -5.473 1.00 58.22 280 ALA A CA 1
ATOM 2058 C C . ALA A 1 280 ? -29.385 42.578 -6.837 1.00 58.22 280 ALA A C 1
ATOM 2060 O O . ALA A 1 280 ? -29.273 41.413 -7.224 1.00 58.22 280 ALA A O 1
ATOM 2061 N N . GLN A 1 281 ? -30.015 43.521 -7.537 1.00 62.97 281 GLN A N 1
ATOM 2062 C CA . GLN A 1 281 ? -30.533 43.333 -8.886 1.00 62.97 281 GLN A CA 1
ATOM 2063 C C . GLN A 1 281 ? -29.413 42.905 -9.852 1.00 62.97 281 GLN A C 1
ATOM 2065 O O . GLN A 1 281 ? -28.315 43.464 -9.797 1.00 62.97 281 GLN A O 1
ATOM 2070 N N . PRO A 1 282 ? -29.688 41.977 -10.784 1.00 58.22 282 PRO A N 1
ATOM 2071 C CA . PRO A 1 282 ? -28.777 41.671 -11.875 1.00 58.22 282 PRO A CA 1
ATOM 2072 C C . PRO A 1 282 ? -28.765 42.838 -12.869 1.00 58.22 282 PRO A C 1
ATOM 2074 O O . PRO A 1 282 ? -29.732 43.068 -13.597 1.00 58.22 282 PRO A O 1
ATOM 2077 N N . SER A 1 283 ? -27.660 43.580 -12.904 1.00 62.09 283 SER A N 1
ATOM 2078 C CA . SER A 1 283 ? -27.350 44.477 -14.016 1.00 62.09 283 SER A CA 1
ATOM 2079 C C . SER A 1 283 ? -27.129 43.633 -15.269 1.00 62.09 283 SER A C 1
ATOM 2081 O O . SER A 1 283 ? -26.282 42.741 -15.292 1.00 62.09 283 SER A O 1
ATOM 2083 N N . GLY A 1 284 ? -27.958 43.892 -16.278 1.00 55.47 284 GLY A N 1
ATOM 2084 C CA . GLY A 1 284 ? -27.964 43.211 -17.565 1.00 55.47 284 GLY A CA 1
ATOM 2085 C C . GLY A 1 284 ? -26.729 43.477 -18.443 1.00 55.47 284 GLY A C 1
ATOM 2086 O O . GLY A 1 284 ? -25.752 44.088 -18.008 1.00 55.47 284 GLY A O 1
ATOM 2087 N N . PRO A 1 285 ? -26.772 42.990 -19.695 1.00 62.09 285 PRO A N 1
ATOM 2088 C CA . PRO A 1 285 ? -25.615 42.872 -20.573 1.00 62.09 285 PRO A CA 1
ATOM 2089 C C . PRO A 1 285 ? -25.227 44.226 -21.170 1.00 62.09 285 PRO A C 1
ATOM 2091 O O . PRO A 1 285 ? -26.062 44.916 -21.754 1.00 62.09 285 PRO A O 1
ATOM 2094 N N . SER A 1 286 ? -23.944 44.577 -21.066 1.00 58.44 286 SER A N 1
ATOM 2095 C CA . SER A 1 286 ? -23.377 45.700 -21.808 1.00 58.44 286 SER A CA 1
ATOM 2096 C C . SER A 1 286 ? -22.732 45.182 -23.090 1.00 58.44 286 SER A C 1
ATOM 2098 O O . SER A 1 286 ? -21.671 44.561 -23.083 1.00 58.44 286 SER A O 1
ATOM 2100 N N . THR A 1 287 ? -23.441 45.429 -24.180 1.00 51.19 287 THR A N 1
ATOM 2101 C CA . THR A 1 287 ? -23.034 45.315 -25.579 1.00 51.19 287 THR A CA 1
ATOM 2102 C C . THR A 1 287 ? -21.840 46.244 -25.877 1.00 51.19 287 THR A C 1
ATOM 2104 O O . THR A 1 287 ? -21.881 47.397 -25.462 1.00 51.19 287 THR A O 1
ATOM 2107 N N . GLU A 1 288 ? -20.803 45.697 -26.538 1.00 50.25 288 GLU A N 1
ATOM 2108 C CA . GLU A 1 288 ? -20.004 46.206 -27.695 1.00 50.25 288 GLU A CA 1
ATOM 2109 C C . GLU A 1 288 ? -19.682 47.734 -27.778 1.00 50.25 288 GLU A C 1
ATOM 2111 O O . GLU A 1 288 ? -20.599 48.530 -27.581 1.00 50.25 288 GLU A O 1
ATOM 2116 N N . PRO A 1 289 ? -18.457 48.209 -28.168 1.00 57.66 289 PRO A N 1
ATOM 2117 C CA . PRO A 1 289 ? -17.862 47.867 -29.468 1.00 57.66 289 PRO A CA 1
ATOM 2118 C C . PRO A 1 289 ? -16.333 47.858 -29.699 1.00 57.66 289 PRO A C 1
ATOM 2120 O O . PRO A 1 289 ? -15.535 48.467 -28.997 1.00 57.66 289 PRO A O 1
ATOM 2123 N N . GLN A 1 290 ? -16.004 47.149 -30.791 1.00 48.78 290 GLN A N 1
ATOM 2124 C CA . GLN A 1 290 ? -14.880 47.257 -31.738 1.00 48.78 290 GLN A CA 1
ATOM 2125 C C . GLN A 1 290 ? -13.826 48.372 -31.563 1.00 48.78 290 GLN A C 1
ATOM 2127 O O . GLN A 1 290 ? -14.153 49.557 -31.553 1.00 48.78 290 GLN A O 1
ATOM 2132 N N . ARG A 1 291 ? -12.549 47.988 -31.740 1.00 47.66 291 ARG A N 1
ATOM 2133 C CA . ARG A 1 291 ? -11.572 48.627 -32.659 1.00 47.66 291 ARG A CA 1
ATOM 2134 C C . ARG A 1 291 ? -10.360 47.697 -32.851 1.00 47.66 291 ARG A C 1
ATOM 2136 O O . ARG A 1 291 ? -9.858 47.166 -31.872 1.00 47.66 291 ARG A O 1
ATOM 2143 N N . GLN A 1 292 ? -10.057 47.280 -34.090 1.00 40.34 292 GLN A N 1
ATOM 2144 C CA . GLN A 1 292 ? -8.905 47.754 -34.894 1.00 40.34 292 GLN A CA 1
ATOM 2145 C C . GLN A 1 292 ? -7.612 47.763 -34.061 1.00 40.34 292 GLN A C 1
ATOM 2147 O O . GLN A 1 292 ? -7.504 48.563 -33.145 1.00 40.34 292 GLN A O 1
ATOM 2152 N N . GLY A 1 293 ? -6.636 46.881 -34.250 1.00 45.62 293 GLY A N 1
ATOM 2153 C CA . GLY A 1 293 ? -6.042 46.415 -35.498 1.00 45.62 293 GLY A CA 1
ATOM 2154 C C . GLY A 1 293 ? -4.606 46.922 -35.476 1.00 45.62 293 GLY A C 1
ATOM 2155 O O . GLY A 1 293 ? -4.439 48.127 -35.423 1.00 45.62 293 GLY A O 1
ATOM 2156 N N . GLU A 1 294 ? -3.605 46.044 -35.472 1.00 48.72 294 GLU A N 1
ATOM 2157 C CA . GLU A 1 294 ? -2.242 46.416 -35.856 1.00 48.72 294 GLU A CA 1
ATOM 2158 C C . GLU A 1 294 ? -1.403 45.174 -36.164 1.00 48.72 294 GLU A C 1
ATOM 2160 O O . GLU A 1 294 ? -1.210 44.258 -35.367 1.00 48.72 294 GLU A O 1
ATOM 2165 N N . GLU A 1 295 ? -0.992 45.177 -37.417 1.00 51.28 295 GLU A N 1
ATOM 2166 C CA . GLU A 1 295 ? 0.054 44.436 -38.083 1.00 51.28 295 GLU A CA 1
ATOM 2167 C C . GLU A 1 295 ? 1.415 44.792 -37.459 1.00 51.28 295 GLU A C 1
ATOM 2169 O O . GLU A 1 295 ? 1.737 45.967 -37.325 1.00 51.28 295 GLU A O 1
ATOM 2174 N N . SER A 1 296 ? 2.234 43.802 -37.092 1.00 58.09 296 SER A N 1
ATOM 2175 C CA . SER A 1 296 ? 3.684 44.007 -37.002 1.00 58.09 296 SER A CA 1
ATOM 2176 C C . SER A 1 296 ? 4.423 42.689 -37.198 1.00 58.09 296 SER A C 1
ATOM 2178 O O . SER A 1 296 ? 4.514 41.843 -36.311 1.00 58.09 296 SER A O 1
ATOM 2180 N N . THR A 1 297 ? 4.970 42.554 -38.399 1.00 51.62 297 THR A N 1
ATOM 2181 C CA . THR A 1 297 ? 6.161 41.771 -38.733 1.00 51.62 297 THR A CA 1
ATOM 2182 C C . THR A 1 297 ? 7.320 42.083 -37.784 1.00 51.62 297 THR A C 1
ATOM 2184 O O . THR A 1 297 ? 7.503 43.236 -37.392 1.00 51.62 297 THR A O 1
ATOM 2187 N N . GLY A 1 298 ? 8.135 41.079 -37.466 1.00 49.22 298 GLY A N 1
ATOM 2188 C CA . GLY A 1 298 ? 9.377 41.264 -36.721 1.00 49.22 298 GLY A CA 1
ATOM 2189 C C . GLY A 1 298 ? 10.152 39.961 -36.573 1.00 49.22 298 GLY A C 1
ATOM 2190 O O . GLY A 1 298 ? 9.944 39.222 -35.616 1.00 49.22 298 GLY A O 1
ATOM 2191 N N . ASP A 1 299 ? 11.029 39.701 -37.541 1.00 50.88 299 ASP A N 1
ATOM 2192 C CA . ASP A 1 299 ? 12.132 38.749 -37.452 1.00 50.88 299 ASP A CA 1
ATOM 2193 C C . ASP A 1 299 ? 13.001 39.008 -36.212 1.00 50.88 299 ASP A C 1
ATOM 2195 O O . ASP A 1 299 ? 13.295 40.158 -35.880 1.00 50.88 299 ASP A O 1
ATOM 2199 N N . ALA A 1 300 ? 13.487 37.939 -35.581 1.00 51.78 300 ALA A N 1
ATOM 2200 C CA . ALA A 1 300 ? 14.706 37.990 -34.781 1.00 51.78 300 ALA A CA 1
ATOM 2201 C C . ALA A 1 300 ? 15.368 36.608 -34.724 1.00 51.78 300 ALA A C 1
ATOM 2203 O O . ALA A 1 300 ? 15.018 35.744 -33.918 1.00 51.78 300 ALA A O 1
ATOM 2204 N N . GLU A 1 301 ? 16.369 36.434 -35.586 1.00 48.00 301 GLU A N 1
ATOM 2205 C CA . GLU A 1 301 ? 17.508 35.560 -35.337 1.00 48.00 301 GLU A CA 1
ATOM 2206 C C . GLU A 1 301 ? 18.084 35.839 -33.942 1.00 48.00 301 GLU A C 1
ATOM 2208 O O . GLU A 1 301 ? 18.411 36.977 -33.615 1.00 48.00 301 GLU A O 1
ATOM 2213 N N . THR A 1 302 ? 18.313 34.797 -33.146 1.00 51.00 302 THR A N 1
ATOM 2214 C CA . THR A 1 302 ? 19.456 34.791 -32.228 1.00 51.00 302 THR A CA 1
ATOM 2215 C C . THR A 1 302 ? 20.155 33.443 -32.293 1.00 51.00 302 THR A C 1
ATOM 2217 O O . THR A 1 302 ? 19.750 32.436 -31.720 1.00 51.00 302 THR A O 1
ATOM 2220 N N . SER A 1 303 ? 21.242 33.479 -33.054 1.00 49.38 303 SER A N 1
ATOM 2221 C CA . SER A 1 303 ? 22.426 32.654 -32.897 1.00 49.38 303 SER A CA 1
ATOM 2222 C C . SER A 1 303 ? 22.954 32.749 -31.461 1.00 49.38 303 SER A C 1
ATOM 2224 O O . SER A 1 303 ? 23.034 33.848 -30.910 1.00 49.38 303 SER A O 1
ATOM 2226 N N . SER A 1 304 ? 23.334 31.626 -30.855 1.00 53.06 304 SER A N 1
ATOM 2227 C CA . SER A 1 304 ? 24.296 31.588 -29.747 1.00 53.06 304 SER A CA 1
ATOM 2228 C C . SER A 1 304 ? 24.908 30.196 -29.648 1.00 53.06 304 SER A C 1
ATOM 2230 O O . SER A 1 304 ? 24.383 29.294 -28.997 1.00 53.06 304 SER A O 1
ATOM 2232 N N . ASP A 1 305 ? 26.047 30.066 -30.326 1.00 48.31 305 ASP A N 1
ATOM 2233 C CA . ASP A 1 305 ? 27.182 29.262 -29.891 1.00 48.31 305 ASP A CA 1
ATOM 2234 C C . ASP A 1 305 ? 27.399 29.378 -28.377 1.00 48.31 305 ASP A C 1
ATOM 2236 O O . ASP A 1 305 ? 27.481 30.486 -27.843 1.00 48.31 305 ASP A O 1
ATOM 2240 N N . ASN A 1 306 ? 27.620 28.252 -27.697 1.00 52.44 306 ASN A N 1
ATOM 2241 C CA . ASN A 1 306 ? 28.620 28.251 -26.634 1.00 52.44 306 ASN A CA 1
ATOM 2242 C C . ASN A 1 306 ? 29.231 26.860 -26.441 1.00 52.44 306 ASN A C 1
ATOM 2244 O O . ASN A 1 306 ? 28.631 25.945 -25.876 1.00 52.44 306 ASN A O 1
ATOM 2248 N N . ALA A 1 307 ? 30.460 26.730 -26.927 1.00 51.44 307 ALA A N 1
ATOM 2249 C CA . ALA A 1 307 ? 31.401 25.686 -26.574 1.00 51.44 307 ALA A CA 1
ATOM 2250 C C . ALA A 1 307 ? 32.210 26.130 -25.346 1.00 51.44 307 ALA A C 1
ATOM 2252 O O . ALA A 1 307 ? 32.686 27.262 -25.323 1.00 51.44 307 ALA A O 1
ATOM 2253 N N . SER A 1 308 ? 32.433 25.234 -24.378 1.00 52.03 308 SER A N 1
ATOM 2254 C CA . SER A 1 308 ? 33.732 24.973 -23.714 1.00 52.03 308 SER A CA 1
ATOM 2255 C C . SER A 1 308 ? 33.547 24.215 -22.394 1.00 52.03 308 SER A C 1
ATOM 2257 O O . SER A 1 308 ? 32.673 24.537 -21.596 1.00 52.03 308 SER A O 1
ATOM 2259 N N . GLY A 1 309 ? 34.380 23.186 -22.191 1.00 47.97 309 GLY A N 1
ATOM 2260 C CA . GLY A 1 309 ? 34.410 22.311 -21.010 1.00 47.97 309 GLY A CA 1
ATOM 2261 C C . GLY A 1 309 ? 34.941 22.969 -19.725 1.00 47.97 309 GLY A C 1
ATOM 2262 O O . GLY A 1 309 ? 35.129 24.183 -19.674 1.00 47.97 309 GLY A O 1
ATOM 2263 N N . PRO A 1 310 ? 35.229 22.163 -18.683 1.00 60.75 310 PRO A N 1
ATOM 2264 C CA . PRO A 1 310 ? 36.560 21.555 -18.647 1.00 60.75 310 PRO A CA 1
ATOM 2265 C C . PRO A 1 310 ? 36.616 20.086 -18.194 1.00 60.75 310 PRO A C 1
ATOM 2267 O O . PRO A 1 310 ? 35.817 19.585 -17.407 1.00 60.75 310 PRO A O 1
ATOM 2270 N N . THR A 1 311 ? 37.655 19.427 -18.698 1.00 57.09 311 THR A N 1
ATOM 2271 C CA . THR A 1 311 ? 38.214 18.138 -18.286 1.00 57.09 311 THR A CA 1
ATOM 2272 C C . THR A 1 311 ? 38.812 18.208 -16.880 1.00 57.09 311 THR A C 1
ATOM 2274 O O . THR A 1 311 ? 39.731 18.991 -16.642 1.00 57.09 311 THR A O 1
ATOM 2277 N N . GLY A 1 312 ? 38.338 17.352 -15.974 1.00 55.09 312 GLY A N 1
ATOM 2278 C CA . GLY A 1 312 ? 38.965 17.082 -14.681 1.00 55.09 312 GLY A CA 1
ATOM 2279 C C . GLY A 1 312 ? 39.556 15.674 -14.648 1.00 55.09 312 GLY A C 1
ATOM 2280 O O . GLY A 1 312 ? 38.840 14.703 -14.427 1.00 55.09 312 GLY A O 1
ATOM 2281 N N . THR A 1 313 ? 40.860 15.574 -14.886 1.00 56.12 313 THR A N 1
ATOM 2282 C CA . THR A 1 313 ? 41.718 14.419 -14.585 1.00 56.12 313 THR A CA 1
ATOM 2283 C C . THR A 1 313 ? 41.980 14.346 -13.081 1.00 56.12 313 THR A C 1
ATOM 2285 O O . THR A 1 313 ? 42.483 15.310 -12.507 1.00 56.12 313 THR A O 1
ATOM 2288 N N . ALA A 1 314 ? 41.691 13.204 -12.456 1.00 58.00 314 ALA A N 1
ATOM 2289 C CA . ALA A 1 314 ? 42.166 12.867 -11.117 1.00 58.00 314 ALA A CA 1
ATOM 2290 C C . ALA A 1 314 ? 43.051 11.615 -11.206 1.00 58.00 314 ALA A C 1
ATOM 2292 O O . ALA A 1 314 ? 42.590 10.544 -11.596 1.00 58.00 314 ALA A O 1
ATOM 2293 N N . ASP A 1 315 ? 44.324 11.807 -10.874 1.00 53.22 315 ASP A N 1
ATOM 2294 C CA . ASP A 1 315 ? 45.344 10.778 -10.667 1.00 53.22 315 ASP A CA 1
ATOM 2295 C C . ASP A 1 315 ? 45.227 10.203 -9.238 1.00 53.22 315 ASP A C 1
ATOM 2297 O O . ASP A 1 315 ? 44.927 10.965 -8.310 1.00 53.22 315 ASP A O 1
ATOM 2301 N N . PRO A 1 316 ? 45.487 8.901 -9.017 1.00 71.06 316 PRO A N 1
ATOM 2302 C CA . PRO A 1 316 ? 45.511 8.294 -7.690 1.00 71.06 316 PRO A CA 1
ATOM 2303 C C . PRO A 1 316 ? 46.913 8.306 -7.049 1.00 71.06 316 PRO A C 1
ATOM 2305 O O . PRO A 1 316 ? 47.939 8.184 -7.720 1.00 71.06 316 PRO A O 1
ATOM 2308 N N . LYS A 1 317 ? 46.934 8.377 -5.715 1.00 61.97 317 LYS A N 1
ATOM 2309 C CA . LYS A 1 317 ? 48.036 7.939 -4.847 1.00 61.97 317 LYS A CA 1
ATOM 2310 C C . LYS A 1 317 ? 47.508 6.916 -3.855 1.00 61.97 317 LYS A C 1
ATOM 2312 O O . LYS A 1 317 ? 46.350 7.098 -3.417 1.00 61.97 317 LYS A O 1
#

Solvent-accessible surface area (backbone atoms only — not comparable to full-atom values): 19519 Å² total; per-residue (Å²): 138,88,85,83,84,82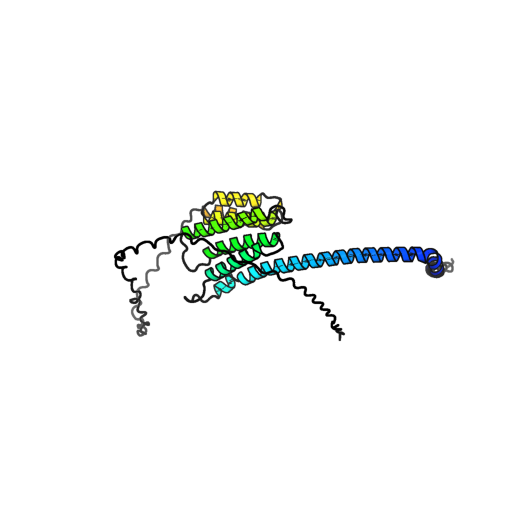,83,82,79,84,82,48,72,67,60,54,48,58,68,45,46,62,59,50,44,69,76,40,36,70,59,50,52,51,52,53,50,53,52,52,50,51,50,51,52,54,47,52,51,51,53,57,53,46,53,59,48,50,52,51,49,49,53,51,46,50,50,51,43,56,51,49,75,60,54,48,43,70,64,44,60,76,65,50,74,94,51,96,84,55,84,46,67,37,56,57,34,50,54,49,27,54,52,25,50,52,42,35,74,66,48,87,51,63,70,58,16,29,50,25,29,39,49,23,20,52,33,46,46,45,37,69,76,53,42,98,57,92,77,54,70,68,58,53,49,52,36,31,50,55,22,35,55,30,18,50,53,22,38,63,63,22,66,92,45,98,59,23,56,58,52,33,44,54,21,41,56,53,37,19,50,29,25,48,79,67,67,37,51,71,59,17,46,53,39,30,48,55,41,52,71,35,71,79,40,64,92,53,69,59,29,62,55,30,49,56,49,46,52,52,57,58,60,68,68,58,86,82,76,79,74,79,76,76,76,74,74,75,76,75,72,81,69,92,81,70,79,75,74,74,84,72,75,70,81,79,74,71,71,81,73,69,67,71,77,75,80,79,70,84,78,73,81,74,80,80,78,76,81,80,76,83,79,77,88,82,77,85,82,89,76,88,84,85,90,78,88,79,90,78,90,76,87,76,89,81,88,81,85,83,90,81,87,82,85,88,132

Mean predicted aligned error: 17.62 Å

Sequence (317 aa):
MDREHRHELKTNELADWIAHVPDFLQQHGKVLAGGVFLVIAAVAVLFAWRLKGQTAFAEKAAAGTAILQAVQAEMPLDAKLASLPTGPDQPGSAEALQAAAAKLETTAQTVPDPSLAVLALIKQADTVRAILHYRGVMVGRDEIVQAANKASELYDRAIERAAGLPNEAELVGMARLGKALCAEELGQRDKAAAIYQQVIDDKALAGTVLPARAQLRLDALEDSQGTYTFPEAPATPAASAPIPGTPTPGAATAPVIDVERIQAPPATEPVTPMPATPPAQPSGPSTEPQRQGEESTGDAETSSDNASGPTGTADPK